Protein AF-A0A2G9UW97-F1 (afdb_monomer)

Sequence (268 aa):
MLPHKAIYRVLCNMGDKYVYPVLPAFAKPVWNHPAGPKTVFFWAPTIKWGLVIAGIADLARPAHKLSVYQNTALAATGAIWTRYSFVIIPVNYNLASVNFFVMCCGLSQLARIAHYRVSYATIPKMEAIVEVLDISDFLDTHQIGGFIGKKGCNLKRIEHNNKVIMQLEQEIENNSVNVRLTGMPNAVEAAKIEIYELLLVILRGSFCHTTKIPKRYVGPLIGTFRQIVAATNMIKERVDSVRYPNSVYERPDRREFHEVLNEVIDDY

InterPro domains:
  IPR004087 K Homology domain [SM00322] (127-200)
  IPR004088 K Homology domain, type 1 [PF00013] (140-197)
  IPR005336 Mitochondrial pyruvate carrier [PF03650] (29-121)
  IPR036612 K Homology domain, type 1 superfamily [G3DSA:3.30.1370.10] (126-201)
  IPR036612 K Homology domain, type 1 superfamily [SSF54791] (139-223)

Mean predicted aligned error: 16.83 Å

Secondary structure (DSSP, 8-state):
--HHHHHHHHHHHHHHHHTTTTS-TTTHHHHTSTTSTTSHHHHHHHHHHHHHHHHHHGGGS-GGG--HHHHHHHHHHHHHHHHHHHHSSS--HHHHHHHHHHHHHHHHHHHHHHHHHHHHHSS---PPEEEEEE-TTT--GGGHHHHH-GGGHHHHHHHHHHT-EEEEEEETTTTEEEEEEEE-HHHHHHHHHHHHHHHHHHHHHHT-------HHHHHHHHHHHHHHHHHHHHHHHHHHTTS-S------HHHHHHHHHHHHHHHT-

pLDDT: mean 78.93, std 16.09, range [39.38, 96.19]

Nearest PDB structures (foldseek):
  6y2d-assembly2_B  TM=8.000E-01  e=7.909E-04  Homo sapiens
  6gqe-assembly1_A  TM=8.894E-01  e=1.567E-02  Homo sapiens
  1khm-assembly1_A  TM=8.054E-01  e=7.428E-03  Homo sapiens
  4b8t-assembly1_A  TM=6.883E-01  e=3.521E-03  Homo sapiens
  6qey-assembly1_A  TM=6.035E-01  e=1.266E-02  Homo sapiens

Foldseek 3Di:
DDPVVVVLVVVLVVCCVPVLVVDPPVCNCQCPDPCHPSDPNVVVLVVLCVLLVVLVVCVPPQLVPDDLVVLVVQLVQLVVQLVVQCVDPPRDVSSNVSSVSSNVSSVVSNVNNVVVVVVVVPPPPQAKDKDKDWCQVLDQPVCVCQLCDDVSVNVVCLCVVLVWHWDWDADPVVSTIMIIIIGGPVSSVVSVVSSVVSSVVSSVVVPDDDDDDPPVCVVVVVVVVVVVVVVVVVVVVVVVVVDDDDDPDDDPVVVVVVVVVVVVVVVD

Radius of gyration: 43.76 Å; Cα contacts (8 Å, |Δi|>4): 216; chains: 1; bounding box: 93×51×118 Å

Organism: Teladorsagia circumcincta (NCBI:txid45464)

Solvent-accessible surface area (backbone atoms only — not comparable to full-atom values): 15189 Å² total; per-residue (Å²): 132,63,67,68,66,52,54,51,52,53,53,50,54,49,42,57,70,64,47,55,80,73,47,55,83,83,48,52,62,49,56,70,36,91,59,11,78,84,32,68,68,31,52,55,37,58,60,51,39,56,57,39,54,50,45,57,61,51,65,77,52,63,55,91,78,58,58,62,67,61,26,50,50,39,21,52,51,11,51,55,47,25,58,51,25,68,71,42,84,80,66,38,67,62,46,20,47,46,24,42,48,33,16,52,41,17,48,54,52,46,52,47,37,52,52,49,53,58,62,56,66,72,50,77,79,85,57,67,44,76,46,75,46,80,43,39,96,72,40,57,80,85,49,46,61,68,62,35,25,78,95,39,50,47,49,52,47,50,26,65,76,37,66,28,50,73,44,79,48,74,42,83,91,76,62,38,37,32,39,37,37,37,19,47,63,74,29,44,56,54,37,50,53,56,48,52,54,51,47,51,56,52,48,57,56,71,72,66,77,88,76,90,70,61,76,87,53,48,62,62,52,50,54,54,47,52,52,52,52,51,52,50,50,54,51,48,55,56,50,58,75,72,56,76,99,80,76,90,81,81,64,75,67,57,54,56,55,50,49,56,52,48,53,65,58,74,75,111

Structure (mmCIF, N/CA/C/O backbone):
data_AF-A0A2G9UW97-F1
#
_entry.id   AF-A0A2G9UW97-F1
#
loop_
_atom_site.group_PDB
_atom_site.id
_a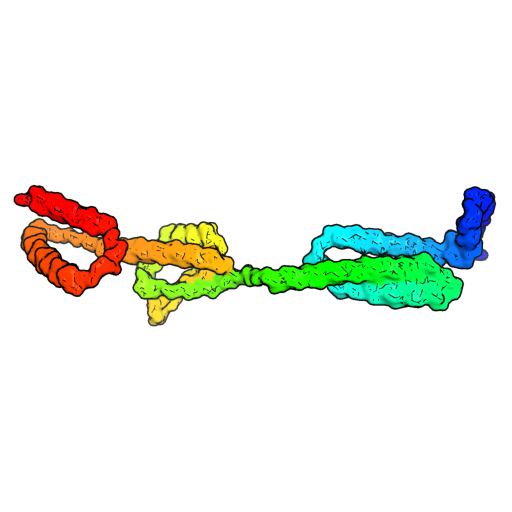tom_site.type_symbol
_atom_site.label_atom_id
_atom_site.label_alt_id
_atom_site.label_comp_id
_atom_site.label_asym_id
_atom_site.label_entity_id
_atom_site.label_seq_id
_atom_site.pdbx_PDB_ins_code
_atom_site.Cartn_x
_atom_site.Cartn_y
_atom_site.Cartn_z
_atom_site.occupancy
_atom_site.B_iso_or_equiv
_atom_site.auth_seq_id
_atom_site.auth_comp_id
_atom_site.auth_asym_id
_atom_site.auth_atom_id
_atom_site.pdbx_PDB_model_num
ATOM 1 N N . MET A 1 1 ? 34.431 -23.078 -38.991 1.00 53.88 1 MET A N 1
ATOM 2 C CA . MET A 1 1 ? 33.452 -21.980 -38.779 1.00 53.88 1 MET A CA 1
ATOM 3 C C . MET A 1 1 ? 32.411 -22.452 -37.776 1.00 53.88 1 MET A C 1
ATOM 5 O O . MET A 1 1 ? 31.923 -23.558 -37.933 1.00 53.88 1 MET A O 1
ATOM 9 N N . LEU A 1 2 ? 32.091 -21.659 -36.749 1.00 66.88 2 LEU A N 1
ATOM 10 C CA . LEU A 1 2 ? 31.108 -22.055 -35.733 1.00 66.88 2 LEU A CA 1
ATOM 11 C C . LEU A 1 2 ? 29.699 -22.214 -36.353 1.00 66.88 2 LEU A C 1
ATOM 13 O O . LEU A 1 2 ? 29.287 -21.327 -37.109 1.00 66.88 2 LEU A O 1
ATOM 17 N N . PRO A 1 3 ? 28.948 -23.282 -36.024 1.00 80.75 3 PRO A N 1
ATOM 18 C CA . PRO A 1 3 ? 27.682 -23.631 -36.683 1.00 80.75 3 PRO A CA 1
ATOM 19 C C . PRO A 1 3 ? 26.621 -22.521 -36.592 1.00 80.75 3 PRO A C 1
ATOM 21 O O . PRO A 1 3 ? 25.929 -22.240 -37.569 1.00 80.75 3 PRO A O 1
ATOM 24 N N . HIS A 1 4 ? 26.568 -21.784 -35.478 1.00 78.75 4 HIS A N 1
ATOM 25 C CA . HIS A 1 4 ? 25.628 -20.672 -35.291 1.00 78.75 4 HIS A CA 1
ATOM 26 C C . HIS A 1 4 ? 25.840 -19.511 -36.284 1.00 78.75 4 HIS A C 1
ATOM 28 O O . HIS A 1 4 ? 24.873 -18.909 -36.746 1.00 78.75 4 HIS A O 1
ATOM 34 N N . LYS A 1 5 ? 27.090 -19.214 -36.680 1.00 80.56 5 LYS A N 1
ATOM 35 C CA . LYS A 1 5 ? 27.392 -18.150 -37.663 1.00 80.56 5 LYS A CA 1
ATOM 36 C C . LYS A 1 5 ? 27.026 -18.547 -39.093 1.00 80.56 5 LYS A C 1
ATOM 38 O O . LYS A 1 5 ? 26.879 -17.674 -39.949 1.00 80.56 5 LYS A O 1
ATOM 43 N N . ALA A 1 6 ? 26.961 -19.847 -39.378 1.00 83.06 6 ALA A N 1
ATOM 44 C CA . ALA A 1 6 ? 26.530 -20.362 -40.674 1.00 83.06 6 ALA A CA 1
ATOM 45 C C . ALA A 1 6 ? 25.002 -20.289 -40.791 1.00 83.06 6 ALA A C 1
ATOM 47 O O . ALA A 1 6 ? 24.501 -19.700 -41.743 1.00 83.06 6 ALA A O 1
ATOM 48 N N . ILE A 1 7 ? 24.284 -20.766 -39.768 1.00 84.00 7 ILE A N 1
ATOM 49 C CA . ILE A 1 7 ? 22.815 -20.696 -39.687 1.00 84.00 7 ILE A CA 1
ATOM 50 C C . ILE A 1 7 ? 22.333 -19.244 -39.784 1.00 84.00 7 ILE A C 1
ATOM 52 O O . ILE A 1 7 ? 21.467 -18.932 -40.595 1.00 84.00 7 ILE A O 1
ATOM 56 N N . TYR A 1 8 ? 22.950 -18.334 -39.024 1.00 82.94 8 TYR A N 1
ATOM 57 C CA . TYR A 1 8 ? 22.623 -16.909 -39.066 1.00 82.94 8 TYR A CA 1
ATOM 58 C C . TYR A 1 8 ? 22.769 -16.307 -40.473 1.00 82.94 8 TYR A C 1
ATOM 60 O O . TYR A 1 8 ? 21.867 -15.623 -40.949 1.00 82.94 8 TYR A O 1
ATOM 68 N N . ARG A 1 9 ? 23.869 -16.608 -41.179 1.00 82.62 9 ARG A N 1
ATOM 69 C CA . ARG A 1 9 ? 24.078 -16.127 -42.554 1.00 82.62 9 ARG A CA 1
ATOM 70 C C . ARG A 1 9 ? 23.043 -16.680 -43.529 1.00 82.62 9 ARG A C 1
ATOM 72 O O . ARG A 1 9 ? 22.562 -15.931 -44.371 1.00 82.62 9 ARG A O 1
ATOM 79 N N . VAL A 1 10 ? 22.675 -17.955 -43.399 1.00 86.00 10 VAL A N 1
ATOM 80 C CA . VAL A 1 10 ? 21.617 -18.565 -44.221 1.00 86.00 10 VAL A CA 1
ATOM 81 C C . VAL A 1 10 ? 20.278 -17.860 -43.988 1.00 86.00 10 VAL A C 1
ATOM 83 O O . VAL A 1 10 ? 19.615 -17.490 -44.954 1.00 86.00 10 VAL A O 1
ATOM 86 N N . LEU A 1 11 ? 19.918 -17.592 -42.731 1.00 84.00 11 LEU A N 1
ATOM 87 C CA . LEU A 1 11 ? 18.684 -16.882 -42.381 1.00 84.00 11 LEU A CA 1
ATOM 88 C C . LEU A 1 11 ? 18.669 -15.437 -42.902 1.00 84.00 11 LEU A C 1
ATOM 90 O O . LEU A 1 11 ? 17.667 -15.009 -43.474 1.00 84.00 11 LEU A O 1
ATOM 94 N N . CYS A 1 12 ? 19.775 -14.696 -42.773 1.00 82.44 12 CYS A N 1
ATOM 95 C CA . CYS A 1 12 ? 19.879 -13.342 -43.326 1.00 82.44 12 CYS A CA 1
ATOM 96 C C . CYS A 1 12 ? 19.756 -13.332 -44.855 1.00 82.44 12 CYS A C 1
ATOM 98 O O . CYS A 1 12 ? 19.009 -12.519 -45.394 1.00 82.44 12 CYS A O 1
ATOM 100 N N . ASN A 1 13 ? 20.415 -14.269 -45.545 1.00 83.62 13 ASN A N 1
ATOM 101 C CA . ASN A 1 13 ? 20.343 -14.385 -47.003 1.00 83.62 13 ASN A CA 1
ATOM 102 C C . ASN A 1 13 ? 18.930 -14.753 -47.480 1.00 83.62 13 ASN A C 1
ATOM 104 O O . ASN A 1 13 ? 18.471 -14.256 -48.508 1.00 83.62 13 ASN A O 1
ATOM 108 N N . MET A 1 14 ? 18.217 -15.599 -46.730 1.00 84.50 14 MET A N 1
ATOM 109 C CA . MET A 1 14 ? 16.808 -15.888 -46.999 1.00 84.50 14 MET A CA 1
ATOM 110 C C . MET A 1 14 ? 15.922 -14.656 -46.792 1.00 84.50 14 MET A C 1
ATOM 112 O O . MET A 1 14 ? 15.086 -14.361 -47.645 1.00 84.50 14 MET A O 1
ATOM 116 N N . GLY A 1 15 ? 16.125 -13.911 -45.704 1.00 81.81 15 GLY A N 1
ATOM 117 C CA . GLY A 1 15 ? 15.406 -12.662 -45.450 1.00 81.81 15 GLY A CA 1
ATOM 118 C C . GLY A 1 15 ? 15.621 -11.628 -46.560 1.00 81.81 15 GLY A C 1
ATOM 119 O O . GLY A 1 15 ? 14.665 -11.018 -47.033 1.00 81.81 15 GLY A O 1
ATOM 120 N N . ASP A 1 16 ? 16.854 -11.483 -47.041 1.00 83.06 16 ASP A N 1
ATOM 121 C CA . ASP A 1 16 ? 17.181 -10.561 -48.134 1.00 83.06 16 ASP A CA 1
ATOM 122 C C . ASP A 1 16 ? 16.580 -10.976 -49.476 1.00 83.06 16 ASP A C 1
ATOM 124 O O . ASP A 1 16 ? 16.177 -10.121 -50.261 1.00 83.06 16 ASP A O 1
ATOM 128 N N . LYS A 1 17 ? 16.456 -12.279 -49.733 1.00 83.38 17 LYS A N 1
ATOM 129 C CA . LYS A 1 17 ? 15.874 -12.779 -50.981 1.00 83.38 17 LYS A CA 1
ATOM 130 C C . LYS A 1 17 ? 14.348 -12.671 -51.013 1.00 83.38 17 LYS A C 1
ATOM 132 O O . LYS A 1 17 ? 13.791 -12.364 -52.063 1.00 83.38 17 LYS A O 1
ATOM 137 N N . TYR A 1 18 ? 13.678 -12.941 -49.892 1.00 83.56 18 TYR A N 1
ATOM 138 C CA . TYR A 1 18 ? 12.217 -13.086 -49.861 1.00 83.56 18 TYR A CA 1
ATOM 139 C C . TYR A 1 18 ? 11.482 -11.915 -49.199 1.00 83.56 18 TYR A C 1
ATOM 141 O O . TYR A 1 18 ? 10.395 -11.560 -49.642 1.00 83.56 18 TYR A O 1
ATOM 149 N N . VAL A 1 19 ? 12.054 -11.291 -48.165 1.00 80.25 19 VAL A N 1
ATOM 150 C CA . VAL A 1 19 ? 11.371 -10.251 -47.369 1.00 80.25 19 VAL A CA 1
ATOM 151 C C . VAL A 1 19 ? 11.698 -8.848 -47.887 1.00 80.25 19 VAL A C 1
ATOM 153 O O . VAL A 1 19 ? 10.803 -8.017 -48.029 1.00 80.25 19 VAL A O 1
ATOM 156 N N . TYR A 1 20 ? 12.960 -8.585 -48.244 1.00 79.06 20 TYR A N 1
ATOM 157 C CA . TYR A 1 20 ? 13.408 -7.292 -48.784 1.00 79.06 20 TYR A CA 1
ATOM 158 C C . TYR A 1 20 ? 12.632 -6.761 -50.008 1.00 79.06 20 TYR A C 1
ATOM 160 O O . TYR A 1 20 ? 12.300 -5.571 -50.014 1.00 79.06 20 TYR A O 1
ATOM 168 N N . PRO A 1 21 ? 12.304 -7.573 -51.035 1.00 80.62 21 PRO A N 1
ATOM 169 C CA . PRO A 1 21 ? 11.558 -7.076 -52.194 1.00 80.62 21 PRO A CA 1
ATOM 170 C C . PRO A 1 21 ? 10.095 -6.733 -51.874 1.00 80.62 21 PRO A C 1
ATOM 172 O O . PRO A 1 21 ? 9.520 -5.878 -52.542 1.00 80.62 21 PRO A O 1
ATOM 175 N N . VAL A 1 22 ? 9.518 -7.355 -50.841 1.00 84.94 22 VAL A N 1
ATOM 176 C CA . VAL A 1 22 ? 8.121 -7.162 -50.408 1.00 84.94 22 VAL A CA 1
ATOM 177 C C . VAL A 1 22 ? 7.984 -5.987 -49.427 1.00 84.94 22 VAL A C 1
ATOM 179 O O . VAL A 1 22 ? 6.892 -5.460 -49.223 1.00 84.94 22 VAL A O 1
ATOM 182 N N . LEU A 1 23 ? 9.091 -5.535 -48.827 1.00 81.31 23 LEU A N 1
ATOM 183 C CA . LEU A 1 23 ? 9.090 -4.439 -47.861 1.00 81.31 23 LEU A CA 1
ATOM 184 C C . LEU A 1 23 ? 8.718 -3.091 -48.520 1.00 81.31 23 LEU A C 1
ATOM 186 O O . LEU A 1 23 ? 9.292 -2.726 -49.552 1.00 81.31 23 LEU A O 1
ATOM 190 N N . PRO A 1 24 ? 7.822 -2.297 -47.904 1.00 84.12 24 PRO A N 1
ATOM 191 C CA . PRO A 1 24 ? 7.496 -0.954 -48.375 1.00 84.12 24 PRO A CA 1
ATOM 192 C C . PRO A 1 24 ? 8.709 -0.014 -48.288 1.00 84.12 24 PRO A C 1
ATOM 194 O O . PRO A 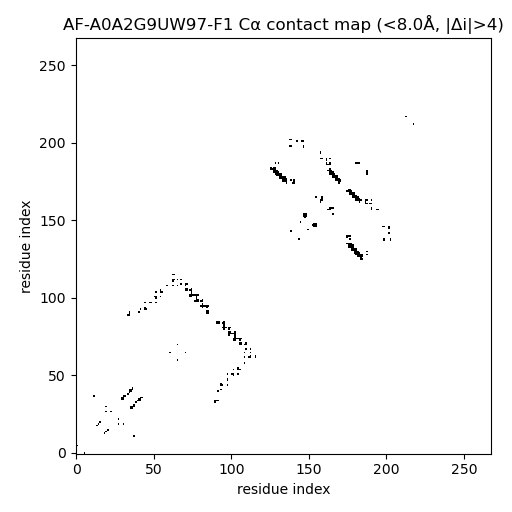1 24 ? 9.638 -0.229 -47.505 1.00 84.12 24 PRO A O 1
ATOM 197 N N . ALA A 1 25 ? 8.702 1.059 -49.087 1.00 80.12 25 ALA A N 1
ATOM 198 C CA . ALA A 1 25 ? 9.857 1.946 -49.272 1.00 80.12 25 ALA A CA 1
ATOM 199 C C . ALA A 1 25 ? 10.424 2.523 -47.958 1.00 80.12 25 ALA A C 1
ATOM 201 O O . ALA A 1 25 ? 11.638 2.653 -47.825 1.00 80.12 25 ALA A O 1
ATOM 202 N N . PHE A 1 26 ? 9.573 2.786 -46.963 1.00 79.38 26 PHE A N 1
ATOM 203 C CA . PHE A 1 26 ? 9.981 3.308 -45.654 1.00 79.38 26 PHE A CA 1
ATOM 204 C C . PHE A 1 26 ? 10.678 2.273 -44.750 1.00 79.38 26 PHE A C 1
ATOM 206 O O . PHE A 1 26 ? 11.395 2.647 -43.826 1.00 79.38 26 PHE A O 1
ATOM 213 N N . ALA A 1 27 ? 10.487 0.973 -44.997 1.00 78.56 27 ALA A N 1
ATOM 214 C CA . ALA A 1 27 ? 11.010 -0.100 -44.149 1.00 78.56 27 ALA A CA 1
ATOM 215 C C . ALA A 1 27 ? 12.353 -0.663 -44.652 1.00 78.56 27 ALA A C 1
ATOM 217 O O . ALA A 1 27 ? 13.120 -1.239 -43.878 1.00 78.56 27 ALA A O 1
ATOM 218 N N . LYS A 1 28 ? 12.687 -0.444 -45.931 1.00 79.56 28 LYS A N 1
ATOM 219 C CA . LYS A 1 28 ? 13.981 -0.835 -46.524 1.00 79.56 28 LYS A CA 1
ATOM 220 C C . LYS A 1 28 ? 15.199 -0.186 -45.832 1.00 79.56 28 LYS A C 1
ATOM 222 O O . LYS A 1 28 ? 16.180 -0.901 -45.619 1.00 79.56 28 LYS A O 1
ATOM 227 N N . PRO A 1 29 ? 15.167 1.100 -45.420 1.00 79.56 29 PRO A N 1
ATOM 228 C CA . PRO A 1 29 ? 16.246 1.709 -44.635 1.00 79.56 29 PRO A CA 1
ATOM 229 C C . PRO A 1 29 ? 16.432 1.062 -43.255 1.00 79.56 29 PRO A C 1
ATOM 231 O O . PRO A 1 29 ? 17.560 0.851 -42.821 1.00 79.56 29 PRO A O 1
ATOM 234 N N . VAL A 1 30 ? 15.335 0.684 -42.587 1.00 79.69 30 VAL A N 1
ATOM 235 C CA . VAL A 1 30 ? 15.364 0.013 -41.273 1.00 79.69 30 VAL A CA 1
ATOM 236 C C . VAL A 1 30 ? 15.931 -1.404 -41.391 1.00 79.69 30 VAL A C 1
ATOM 238 O O . VAL A 1 30 ? 16.699 -1.838 -40.534 1.00 79.69 30 VAL A O 1
ATOM 241 N N . TRP A 1 31 ? 15.605 -2.109 -42.477 1.00 79.00 31 TRP A N 1
ATOM 242 C CA . TRP A 1 31 ? 16.106 -3.456 -42.762 1.00 79.00 31 TRP A CA 1
ATOM 243 C C . TRP A 1 31 ? 17.633 -3.517 -42.917 1.00 79.00 31 TRP A C 1
ATOM 245 O O . TRP A 1 31 ? 18.268 -4.471 -42.463 1.00 79.00 31 TRP A O 1
ATOM 255 N N . ASN A 1 32 ? 18.220 -2.485 -43.528 1.00 80.12 32 ASN A N 1
ATOM 256 C CA . ASN A 1 32 ? 19.662 -2.380 -43.763 1.00 80.12 32 ASN A CA 1
ATOM 257 C C . ASN A 1 32 ? 20.411 -1.600 -42.668 1.00 80.12 32 ASN A C 1
ATOM 259 O O . ASN A 1 32 ? 21.630 -1.462 -42.749 1.00 80.12 32 ASN A O 1
ATOM 263 N N . HIS A 1 33 ? 19.715 -1.100 -41.642 1.00 79.75 33 HIS A N 1
ATOM 264 C CA . HIS A 1 33 ? 20.347 -0.383 -40.538 1.00 79.75 33 HIS A CA 1
ATOM 265 C C . HIS A 1 33 ? 21.309 -1.315 -39.767 1.00 79.75 33 HIS A C 1
ATOM 267 O O . HIS A 1 33 ? 20.965 -2.475 -39.519 1.00 79.75 33 HIS A O 1
ATOM 273 N N . PRO A 1 34 ? 22.488 -0.844 -39.315 1.00 76.38 34 PRO A N 1
ATOM 274 C CA . PRO A 1 34 ? 23.442 -1.671 -38.563 1.00 76.38 34 PRO A CA 1
ATOM 275 C C . PRO A 1 34 ? 22.887 -2.195 -37.223 1.00 76.38 34 PRO A C 1
ATOM 277 O O . PRO A 1 34 ? 23.313 -3.239 -36.736 1.00 76.38 34 PRO A O 1
ATOM 280 N N . ALA A 1 35 ? 21.877 -1.529 -36.655 1.00 75.31 35 ALA A N 1
ATOM 281 C CA . ALA A 1 35 ? 21.075 -2.017 -35.522 1.00 75.31 35 ALA A CA 1
ATOM 282 C C . ALA A 1 35 ? 19.666 -2.509 -35.935 1.00 75.31 35 ALA A C 1
ATOM 284 O O . ALA A 1 35 ? 18.725 -2.434 -35.150 1.00 75.31 35 ALA A O 1
ATOM 285 N N . GLY A 1 36 ? 19.499 -2.920 -37.192 1.00 77.38 36 GLY A N 1
ATOM 286 C CA . GLY A 1 36 ? 18.227 -3.343 -37.776 1.00 77.38 36 GLY A CA 1
ATOM 287 C C . GLY A 1 36 ? 17.855 -4.805 -37.484 1.00 77.38 36 GLY A C 1
ATOM 288 O O . GLY A 1 36 ? 18.582 -5.503 -36.778 1.00 77.38 36 GLY A O 1
ATOM 289 N N . PRO A 1 37 ? 16.748 -5.311 -38.060 1.00 80.25 37 PRO A N 1
ATOM 290 C CA . PRO A 1 37 ? 16.173 -6.638 -37.788 1.00 80.25 37 PRO A CA 1
ATOM 291 C C . PRO A 1 37 ? 17.108 -7.827 -38.019 1.00 80.25 37 PRO A C 1
ATOM 293 O O . PRO A 1 37 ? 16.861 -8.925 -37.524 1.00 80.25 37 PRO A O 1
ATOM 296 N N . LYS A 1 38 ? 18.198 -7.623 -38.762 1.00 80.69 38 LYS A N 1
ATOM 297 C CA . LYS A 1 38 ? 19.237 -8.634 -38.947 1.00 80.69 38 LYS A CA 1
ATOM 298 C C . LYS A 1 38 ? 20.082 -8.831 -37.692 1.00 80.69 38 LYS A C 1
ATOM 300 O O . LYS A 1 38 ? 20.732 -9.859 -37.590 1.00 80.69 38 LYS A O 1
ATOM 305 N N . THR A 1 39 ? 20.121 -7.900 -36.741 1.00 82.44 39 THR A N 1
ATOM 306 C CA . THR A 1 39 ? 21.057 -7.956 -35.609 1.00 82.44 39 THR A CA 1
ATOM 307 C C . THR A 1 39 ? 20.362 -8.180 -34.270 1.00 82.44 39 THR A C 1
ATOM 309 O O . THR A 1 39 ? 19.186 -7.871 -34.073 1.00 82.44 39 THR A O 1
ATOM 312 N N . VAL A 1 40 ? 21.122 -8.705 -33.302 1.00 81.50 40 VAL A N 1
ATOM 313 C CA . VAL A 1 40 ? 20.664 -8.864 -31.909 1.00 81.50 40 VAL A CA 1
ATOM 314 C C . VAL A 1 40 ? 20.261 -7.521 -31.293 1.00 81.50 40 VAL A C 1
ATOM 316 O O . VAL A 1 40 ? 19.367 -7.482 -30.451 1.00 81.50 40 VAL A O 1
ATOM 319 N N . PHE A 1 41 ? 20.852 -6.413 -31.751 1.00 81.31 41 PHE A N 1
ATOM 320 C CA . PHE A 1 41 ? 20.522 -5.068 -31.282 1.00 81.31 41 PHE A CA 1
ATOM 321 C C . PHE A 1 41 ? 19.069 -4.670 -31.562 1.00 81.31 41 PHE A C 1
ATOM 323 O O . PHE A 1 41 ? 18.544 -3.824 -30.847 1.00 81.31 41 PHE A O 1
ATOM 330 N N . PHE A 1 42 ? 18.394 -5.281 -32.536 1.00 84.44 42 PHE A N 1
ATOM 331 C CA . PHE A 1 42 ? 16.962 -5.074 -32.747 1.00 84.44 42 PHE A CA 1
ATOM 332 C C . PHE A 1 42 ? 16.109 -5.993 -31.866 1.00 84.44 42 PHE A C 1
ATOM 334 O O . PHE A 1 42 ? 15.185 -5.538 -31.188 1.00 84.44 42 PHE A O 1
ATOM 341 N N . TRP A 1 43 ? 16.432 -7.287 -31.838 1.00 84.19 43 TRP A N 1
ATOM 342 C CA . TRP A 1 43 ? 15.611 -8.292 -31.158 1.00 84.19 43 TRP A CA 1
ATOM 343 C C . TRP A 1 43 ? 15.695 -8.225 -29.632 1.00 84.19 43 TRP A C 1
ATOM 345 O O . TRP A 1 43 ? 14.680 -8.417 -28.968 1.00 84.19 43 TRP A O 1
ATOM 355 N N . ALA A 1 44 ? 16.854 -7.891 -29.060 1.00 86.81 44 ALA A N 1
ATOM 356 C CA . ALA A 1 44 ? 16.998 -7.791 -27.608 1.00 86.81 44 ALA A CA 1
ATOM 357 C C . ALA A 1 44 ? 16.106 -6.684 -26.997 1.00 86.81 44 ALA A C 1
ATOM 359 O O . ALA A 1 44 ? 15.338 -6.992 -26.081 1.00 86.81 44 ALA A O 1
ATOM 360 N N . PRO A 1 45 ? 16.094 -5.433 -27.509 1.00 86.31 45 PRO A N 1
ATOM 361 C CA . PRO A 1 45 ? 15.110 -4.432 -27.093 1.00 86.31 45 PRO A CA 1
ATOM 362 C C . PRO A 1 45 ? 13.668 -4.848 -27.381 1.00 86.31 45 PRO A C 1
ATOM 364 O O . PRO A 1 45 ? 12.797 -4.609 -26.551 1.00 86.31 45 PRO A O 1
ATOM 367 N N . THR A 1 46 ? 13.421 -5.507 -28.518 1.00 87.69 46 THR A N 1
ATOM 368 C CA . THR A 1 46 ? 12.079 -5.983 -28.896 1.00 87.69 46 THR A CA 1
ATOM 369 C C . THR A 1 46 ? 11.510 -6.951 -27.859 1.00 87.69 46 THR A C 1
ATOM 371 O O . THR A 1 46 ? 10.370 -6.794 -27.442 1.00 87.69 46 THR A O 1
ATOM 374 N N . ILE A 1 47 ? 12.313 -7.890 -27.354 1.00 89.56 47 ILE A N 1
ATOM 375 C CA . ILE A 1 47 ? 11.900 -8.789 -26.263 1.00 89.56 47 ILE A CA 1
ATOM 376 C C . ILE A 1 47 ? 11.726 -8.009 -24.950 1.00 89.56 47 ILE A C 1
ATOM 378 O O . ILE A 1 47 ? 10.786 -8.256 -24.193 1.00 89.56 47 ILE A O 1
ATOM 382 N N . LYS A 1 48 ? 12.591 -7.017 -24.692 1.00 90.00 48 LYS A N 1
ATOM 383 C CA . LYS A 1 48 ? 12.528 -6.173 -23.489 1.00 90.00 48 LYS A CA 1
ATOM 384 C C . LYS A 1 48 ? 11.219 -5.377 -23.380 1.00 90.00 48 LYS A C 1
ATOM 386 O O . LYS A 1 48 ? 10.821 -5.052 -22.263 1.00 90.00 48 LYS A O 1
ATOM 391 N N . TRP A 1 49 ? 10.507 -5.124 -24.482 1.00 90.69 49 TRP A N 1
ATOM 392 C CA . TRP A 1 49 ? 9.171 -4.510 -24.446 1.00 90.69 49 TRP A CA 1
ATOM 393 C C . TRP A 1 49 ? 8.146 -5.299 -23.627 1.00 90.69 49 TRP A C 1
ATOM 395 O O . TRP A 1 49 ? 7.201 -4.696 -23.121 1.00 90.69 49 TRP A O 1
ATOM 405 N N . GLY A 1 50 ? 8.367 -6.597 -23.388 1.00 92.50 50 GLY A N 1
ATOM 406 C CA . GLY A 1 50 ? 7.572 -7.362 -22.426 1.00 92.50 50 GLY A CA 1
ATOM 407 C C . GLY A 1 50 ? 7.545 -6.728 -21.028 1.00 92.50 50 GLY A C 1
ATOM 408 O O . GLY A 1 50 ? 6.508 -6.751 -20.372 1.00 92.50 50 GLY A O 1
ATOM 409 N N . LEU A 1 51 ? 8.634 -6.073 -20.599 1.00 89.12 51 LEU A N 1
ATOM 410 C CA . LEU A 1 51 ? 8.679 -5.345 -19.323 1.00 89.12 51 LEU A CA 1
ATOM 411 C C . LEU A 1 51 ? 7.764 -4.119 -19.319 1.00 89.12 51 LEU A C 1
ATOM 413 O O . LEU A 1 51 ? 7.130 -3.832 -18.308 1.00 89.12 51 LEU A O 1
ATOM 417 N N . VAL A 1 52 ? 7.682 -3.402 -20.441 1.00 92.75 52 VAL A N 1
ATOM 418 C CA . VAL A 1 52 ? 6.793 -2.241 -20.572 1.00 92.75 52 VAL A CA 1
ATOM 419 C C . VAL A 1 52 ? 5.339 -2.697 -20.551 1.00 92.75 52 VAL A C 1
ATOM 421 O O . VAL A 1 52 ? 4.537 -2.131 -19.818 1.00 92.75 52 VAL A O 1
ATOM 424 N N . ILE A 1 53 ? 5.011 -3.761 -21.289 1.00 93.12 53 ILE A N 1
ATOM 425 C CA . ILE A 1 53 ? 3.658 -4.335 -21.307 1.00 93.12 53 ILE A CA 1
ATOM 426 C C . ILE A 1 53 ? 3.256 -4.804 -19.903 1.00 93.12 53 ILE A C 1
ATOM 428 O O . ILE A 1 53 ? 2.158 -4.491 -19.446 1.00 93.12 53 ILE A O 1
ATOM 432 N N . ALA A 1 54 ? 4.154 -5.484 -19.186 1.00 90.81 54 ALA A N 1
ATOM 433 C CA . ALA A 1 54 ? 3.921 -5.875 -17.799 1.00 90.81 54 ALA A CA 1
ATOM 434 C C . ALA A 1 54 ? 3.725 -4.655 -16.880 1.00 90.81 54 ALA A C 1
ATOM 436 O O . ALA A 1 54 ? 2.814 -4.654 -16.056 1.00 90.81 54 ALA A O 1
ATOM 437 N N . GLY A 1 55 ? 4.525 -3.596 -17.051 1.00 89.06 55 GLY A N 1
ATOM 438 C CA . GLY A 1 55 ? 4.390 -2.348 -16.292 1.00 89.06 55 GLY A CA 1
ATOM 439 C C . GLY A 1 55 ? 3.061 -1.627 -16.535 1.00 89.06 55 GLY A C 1
ATOM 440 O O . GLY A 1 55 ? 2.479 -1.086 -15.594 1.00 89.06 55 GLY A O 1
ATOM 441 N N . ILE A 1 56 ? 2.554 -1.667 -17.772 1.00 90.81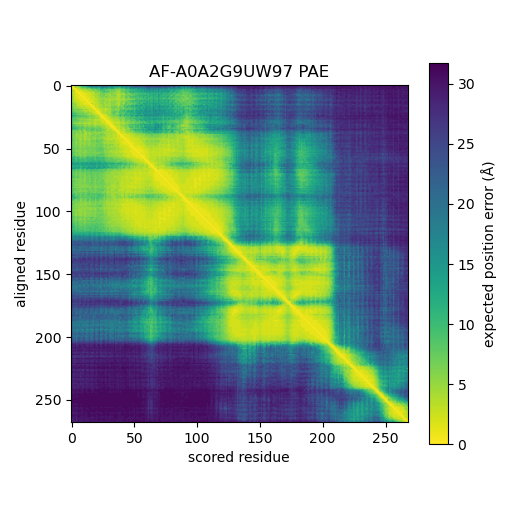 56 ILE A N 1
ATOM 442 C CA . ILE A 1 56 ? 1.227 -1.149 -18.131 1.00 90.81 56 ILE A CA 1
ATOM 443 C C . ILE A 1 56 ? 0.128 -2.012 -17.502 1.00 90.81 56 ILE A C 1
ATOM 445 O O . ILE A 1 56 ? -0.797 -1.468 -16.904 1.00 90.81 56 ILE A O 1
ATOM 449 N N . ALA A 1 57 ? 0.228 -3.341 -17.580 1.00 90.12 57 ALA A N 1
ATOM 450 C CA . ALA A 1 57 ? -0.744 -4.243 -16.958 1.00 90.12 57 ALA A CA 1
ATOM 451 C C . ALA A 1 57 ? -0.808 -4.060 -15.429 1.00 90.12 57 ALA A C 1
ATOM 453 O O . ALA A 1 57 ? -1.885 -4.104 -14.832 1.00 90.12 57 ALA A O 1
ATOM 454 N N . ASP A 1 58 ? 0.329 -3.766 -14.797 1.00 88.81 58 ASP A N 1
ATOM 455 C CA . ASP A 1 58 ? 0.423 -3.508 -13.358 1.00 88.81 58 ASP A CA 1
ATOM 456 C C . ASP A 1 58 ? -0.243 -2.177 -12.939 1.00 88.81 58 ASP A C 1
ATOM 458 O O . ASP A 1 58 ? -0.517 -1.957 -11.757 1.00 88.81 58 ASP A O 1
ATOM 462 N N . LEU A 1 59 ? -0.637 -1.311 -13.887 1.00 87.25 59 LEU A N 1
ATOM 463 C CA . LEU A 1 59 ? -1.488 -0.155 -13.581 1.00 87.25 59 LEU A CA 1
ATOM 464 C C . LEU A 1 59 ? -2.870 -0.567 -13.048 1.00 87.25 59 LEU A C 1
ATOM 466 O O . LEU A 1 59 ? -3.449 0.172 -12.252 1.00 87.25 59 LEU A O 1
ATOM 470 N N . ALA A 1 60 ? -3.371 -1.757 -13.390 1.00 88.25 60 ALA A N 1
ATOM 471 C CA . ALA A 1 60 ? -4.620 -2.281 -12.830 1.00 88.25 60 ALA A CA 1
ATOM 472 C C . ALA A 1 60 ? -4.496 -2.679 -11.344 1.00 88.25 60 ALA A C 1
ATOM 474 O O . ALA A 1 60 ? -5.501 -2.847 -10.651 1.00 88.25 60 ALA A O 1
ATOM 475 N N . ARG A 1 61 ? -3.270 -2.820 -10.821 1.00 86.62 61 ARG A N 1
ATOM 476 C CA . ARG A 1 61 ? -3.028 -3.232 -9.436 1.00 86.62 61 ARG A CA 1
ATOM 477 C C . ARG A 1 61 ? -3.383 -2.105 -8.452 1.00 86.62 61 ARG A C 1
ATOM 479 O O . ARG A 1 61 ? -3.121 -0.930 -8.741 1.00 86.62 61 ARG A O 1
ATOM 486 N N . PRO A 1 62 ? -3.961 -2.421 -7.275 1.00 86.19 62 PRO A N 1
ATOM 487 C CA . PRO A 1 62 ? -4.292 -1.409 -6.277 1.00 86.19 62 PRO A CA 1
ATOM 488 C C . PRO A 1 62 ? -3.037 -0.778 -5.658 1.00 86.19 62 PRO A C 1
ATOM 490 O O . PRO A 1 62 ? -2.059 -1.468 -5.361 1.00 86.19 62 PRO A O 1
ATOM 493 N N . ALA A 1 63 ? -3.096 0.533 -5.400 1.00 85.56 63 ALA A N 1
ATOM 494 C CA . ALA A 1 63 ? -1.939 1.342 -5.003 1.00 85.56 63 ALA A CA 1
ATOM 495 C C . ALA A 1 63 ? -1.293 0.929 -3.664 1.00 85.56 63 ALA A C 1
ATOM 497 O O . ALA A 1 63 ? -0.091 1.104 -3.493 1.00 85.56 63 ALA A O 1
ATOM 498 N N . HIS A 1 64 ? -2.046 0.314 -2.746 1.00 81.06 64 HIS A N 1
ATOM 499 C CA . HIS A 1 64 ? -1.521 -0.165 -1.460 1.00 81.06 64 HIS A CA 1
ATOM 500 C C . HIS A 1 64 ? -0.596 -1.388 -1.573 1.00 81.06 64 HIS A C 1
ATOM 502 O O . HIS A 1 64 ? 0.141 -1.678 -0.636 1.00 81.06 64 HIS A O 1
ATOM 508 N N . LYS A 1 65 ? -0.626 -2.117 -2.700 1.00 85.50 65 LYS A N 1
ATOM 509 C CA . LYS A 1 65 ? 0.255 -3.276 -2.953 1.00 85.50 65 LYS A CA 1
ATOM 510 C C . LYS A 1 65 ? 1.497 -2.910 -3.766 1.00 85.50 65 LYS A C 1
ATOM 512 O O . LYS A 1 65 ? 2.294 -3.794 -4.078 1.00 85.50 65 LYS A O 1
ATOM 517 N N . LEU A 1 66 ? 1.637 -1.643 -4.153 1.00 87.38 66 LEU A N 1
ATOM 518 C CA . LEU A 1 66 ? 2.753 -1.182 -4.967 1.00 87.38 66 LEU A CA 1
ATOM 519 C C . LEU A 1 66 ? 3.960 -0.856 -4.084 1.00 87.38 66 LEU A C 1
ATOM 521 O O . LEU A 1 66 ? 3.857 -0.137 -3.089 1.00 87.38 66 LEU A O 1
ATOM 525 N N . SER A 1 67 ? 5.127 -1.366 -4.476 1.00 90.38 67 SER A N 1
ATOM 526 C CA . SER A 1 67 ? 6.390 -1.065 -3.805 1.00 90.38 67 SER A CA 1
ATOM 527 C C . SER A 1 67 ? 6.966 0.251 -4.324 1.00 90.38 67 SER A C 1
ATOM 529 O O . SER A 1 67 ? 7.192 0.409 -5.526 1.00 90.38 67 SER A O 1
ATOM 531 N N . VAL A 1 68 ? 7.234 1.193 -3.413 1.00 92.88 68 VAL A N 1
ATOM 532 C CA . VAL A 1 68 ? 7.885 2.470 -3.749 1.00 92.88 68 VAL A CA 1
ATOM 533 C C . VAL A 1 68 ? 9.301 2.226 -4.252 1.00 92.88 68 VAL A C 1
ATOM 535 O O . VAL A 1 68 ? 9.656 2.706 -5.320 1.00 92.88 68 VAL A O 1
ATOM 538 N N . TYR A 1 69 ? 10.097 1.434 -3.533 1.00 94.06 69 TYR A N 1
ATOM 539 C CA . TYR A 1 69 ? 11.498 1.195 -3.887 1.00 94.06 69 TYR A CA 1
ATOM 540 C C . TYR A 1 69 ? 11.650 0.527 -5.252 1.00 94.06 69 TYR A C 1
ATOM 542 O O . TYR A 1 69 ? 12.512 0.923 -6.032 1.00 94.06 69 TYR A O 1
ATOM 550 N N . GLN A 1 70 ? 10.781 -0.437 -5.570 1.00 92.31 70 GLN A N 1
ATOM 551 C CA . GLN A 1 70 ? 10.804 -1.111 -6.867 1.00 92.31 70 GLN A CA 1
ATOM 552 C C . GLN A 1 70 ? 10.483 -0.137 -8.005 1.00 92.31 70 GLN A C 1
ATOM 554 O O . GLN A 1 70 ? 11.203 -0.096 -8.999 1.00 92.31 70 GLN A O 1
ATOM 559 N N . ASN A 1 71 ? 9.446 0.688 -7.848 1.00 93.44 71 ASN A N 1
ATOM 560 C CA . ASN A 1 71 ? 9.060 1.661 -8.867 1.00 93.44 71 ASN A CA 1
ATOM 561 C C . ASN A 1 71 ? 10.063 2.802 -9.026 1.00 93.44 71 ASN A C 1
ATOM 563 O O . ASN A 1 71 ? 10.337 3.218 -10.150 1.00 93.44 71 ASN A O 1
ATOM 567 N N . THR A 1 72 ? 10.682 3.247 -7.933 1.00 95.81 72 THR A N 1
ATOM 568 C CA . THR A 1 72 ? 11.795 4.201 -7.973 1.00 95.81 72 THR A CA 1
ATOM 569 C C . THR A 1 72 ? 13.007 3.611 -8.679 1.00 95.81 72 THR A C 1
ATOM 571 O O . THR A 1 72 ? 13.596 4.279 -9.526 1.00 95.81 72 THR A O 1
ATOM 574 N N . ALA A 1 73 ? 13.363 2.355 -8.398 1.00 95.44 73 ALA A N 1
ATOM 575 C CA . ALA A 1 73 ? 14.464 1.684 -9.082 1.00 95.44 73 ALA A CA 1
ATOM 576 C C . ALA A 1 73 ? 14.186 1.532 -10.587 1.00 95.44 73 ALA A C 1
ATOM 578 O O . ALA A 1 73 ? 15.060 1.829 -11.402 1.00 95.44 73 ALA A O 1
ATOM 579 N N . LEU A 1 74 ? 12.969 1.139 -10.979 1.00 93.25 74 LEU A N 1
ATOM 580 C CA . LEU A 1 74 ? 12.564 1.052 -12.388 1.00 93.25 74 LEU A CA 1
ATOM 581 C C . LEU A 1 74 ? 12.593 2.421 -13.081 1.00 93.25 74 LEU A C 1
ATOM 583 O O . LEU A 1 74 ? 13.120 2.534 -14.188 1.00 93.25 74 LEU A O 1
ATOM 587 N N . ALA A 1 75 ? 12.105 3.469 -12.414 1.00 95.69 75 ALA A N 1
ATOM 588 C CA . ALA A 1 75 ? 12.158 4.834 -12.926 1.00 95.69 75 ALA A CA 1
ATOM 589 C C . ALA A 1 75 ? 13.603 5.316 -13.135 1.00 95.69 75 ALA A C 1
ATOM 591 O O . ALA A 1 75 ? 13.964 5.765 -14.224 1.00 95.69 75 ALA A O 1
ATOM 592 N N . ALA A 1 76 ? 14.450 5.166 -12.115 1.00 96.19 76 ALA A N 1
ATOM 593 C CA . ALA A 1 76 ? 15.842 5.606 -12.149 1.00 96.19 76 ALA A CA 1
ATOM 594 C C . ALA A 1 76 ? 16.666 4.833 -13.186 1.00 96.19 76 ALA A C 1
ATOM 596 O O . ALA A 1 76 ? 17.386 5.430 -13.987 1.00 96.19 76 ALA A O 1
ATOM 597 N N . THR A 1 77 ? 16.534 3.504 -13.215 1.00 94.56 77 THR A N 1
ATOM 598 C CA . THR A 1 77 ? 17.229 2.674 -14.208 1.00 94.56 77 THR A CA 1
ATOM 599 C C . THR A 1 77 ? 16.756 3.003 -15.621 1.00 94.56 77 THR A C 1
ATOM 601 O O . THR A 1 77 ? 17.594 3.190 -16.501 1.00 94.56 77 THR A O 1
ATOM 604 N N . GLY A 1 78 ? 15.448 3.168 -15.840 1.00 94.75 78 GLY A N 1
ATOM 605 C CA . GLY A 1 78 ? 14.901 3.608 -17.122 1.00 94.75 78 GLY A CA 1
ATOM 606 C C . GLY A 1 78 ? 15.500 4.940 -17.588 1.00 94.75 78 GLY A C 1
ATOM 607 O O . GLY A 1 78 ? 15.970 5.031 -18.722 1.00 94.75 78 GLY A O 1
ATOM 608 N N . ALA A 1 79 ? 15.587 5.943 -16.710 1.00 95.44 79 ALA A N 1
ATOM 609 C CA . ALA A 1 79 ? 16.175 7.246 -17.031 1.00 95.44 79 ALA A CA 1
ATOM 610 C C . ALA A 1 79 ? 17.661 7.143 -17.426 1.00 95.44 79 ALA A C 1
ATOM 612 O O . ALA A 1 79 ? 18.076 7.651 -18.474 1.00 95.44 79 ALA A O 1
ATOM 613 N N . ILE A 1 80 ? 18.456 6.434 -16.617 1.00 95.94 80 ILE A N 1
ATOM 614 C CA . ILE A 1 80 ? 19.896 6.249 -16.841 1.00 95.94 80 ILE A CA 1
ATOM 615 C C . ILE A 1 80 ? 20.145 5.533 -18.175 1.00 95.94 80 ILE A C 1
ATOM 617 O O . ILE A 1 80 ? 20.924 6.004 -19.009 1.00 95.94 80 ILE A O 1
ATOM 621 N N . TRP A 1 81 ? 19.450 4.421 -18.417 1.00 93.88 81 TRP A N 1
ATOM 622 C CA . TRP A 1 81 ? 19.631 3.631 -19.635 1.00 93.88 81 TRP A CA 1
ATOM 623 C C . TRP A 1 81 ? 19.077 4.315 -20.884 1.00 93.88 81 TRP A C 1
ATOM 625 O O . TRP A 1 81 ? 19.613 4.106 -21.975 1.00 93.88 81 TRP A O 1
ATOM 635 N N . THR A 1 82 ? 18.063 5.171 -20.743 1.00 94.31 82 THR A N 1
ATOM 636 C CA . THR A 1 82 ? 17.589 6.016 -21.849 1.00 94.31 82 THR A CA 1
ATOM 637 C C . THR A 1 82 ? 18.710 6.933 -22.329 1.00 94.31 82 THR A C 1
ATOM 639 O O . THR A 1 82 ? 19.012 6.940 -23.520 1.00 94.31 82 THR A O 1
ATOM 642 N N . ARG A 1 83 ? 19.403 7.627 -21.413 1.00 93.81 83 ARG A N 1
ATOM 643 C CA . ARG A 1 83 ? 20.558 8.475 -21.758 1.00 93.81 83 ARG A CA 1
ATOM 644 C C . ARG A 1 83 ? 21.667 7.671 -22.437 1.00 93.81 83 ARG A C 1
ATOM 646 O O . ARG A 1 83 ? 22.150 8.072 -23.493 1.00 93.81 83 ARG A O 1
ATOM 653 N N . TYR A 1 84 ? 22.068 6.541 -21.850 1.00 91.25 84 TYR A N 1
ATOM 654 C CA . TYR A 1 84 ? 23.160 5.732 -22.403 1.00 91.25 84 TYR A CA 1
ATOM 655 C C . TYR A 1 84 ? 22.847 5.164 -23.793 1.00 91.25 84 TYR A C 1
ATOM 657 O O . TYR A 1 84 ? 23.760 5.020 -24.602 1.00 91.25 84 TYR A O 1
ATOM 665 N N . SER A 1 85 ? 21.575 4.915 -24.116 1.00 89.88 85 SER A N 1
ATOM 666 C CA . SER A 1 85 ? 21.172 4.404 -25.435 1.00 89.88 85 SER A CA 1
ATOM 667 C C . SER A 1 85 ? 21.496 5.365 -26.590 1.00 89.88 85 SER A C 1
ATOM 669 O O . SER A 1 85 ? 21.692 4.907 -27.714 1.00 89.88 85 SER A O 1
ATOM 671 N N . PHE A 1 86 ? 21.600 6.672 -26.319 1.00 88.88 86 PHE A N 1
ATOM 672 C CA . PHE A 1 86 ? 21.997 7.683 -27.308 1.00 88.88 86 PHE A CA 1
ATOM 673 C C . PHE A 1 86 ? 23.514 7.855 -27.448 1.00 88.88 86 PHE A C 1
ATOM 675 O O . PHE A 1 86 ? 23.972 8.430 -28.428 1.00 88.88 86 PHE A O 1
ATOM 682 N N . VAL A 1 87 ? 24.296 7.365 -26.481 1.00 91.06 87 VAL A N 1
ATOM 683 C CA . VAL A 1 87 ? 25.769 7.434 -26.505 1.00 91.06 87 VAL A CA 1
ATOM 684 C C . VAL A 1 87 ? 26.369 6.251 -27.275 1.00 91.06 87 VAL A C 1
ATOM 686 O O . VAL A 1 87 ? 27.480 6.337 -27.790 1.00 91.06 87 VAL A O 1
ATOM 689 N N . ILE A 1 88 ? 25.636 5.139 -27.371 1.00 86.75 88 ILE A N 1
ATOM 690 C CA . ILE A 1 88 ? 26.070 3.935 -28.085 1.00 86.75 88 ILE A CA 1
ATOM 691 C C . ILE A 1 88 ? 26.054 4.189 -29.600 1.00 86.75 88 ILE A C 1
ATOM 693 O O . ILE A 1 88 ? 25.069 4.690 -30.138 1.00 86.75 88 ILE A O 1
ATOM 697 N N . ILE A 1 89 ? 27.133 3.803 -30.289 1.00 84.38 89 ILE A N 1
ATOM 698 C CA . ILE A 1 89 ? 27.271 3.912 -31.748 1.00 84.38 89 ILE A CA 1
ATOM 699 C C . ILE A 1 89 ? 27.178 2.507 -32.370 1.00 84.38 89 ILE A C 1
ATOM 701 O O . ILE A 1 89 ? 27.945 1.628 -31.973 1.00 84.38 89 ILE A O 1
ATOM 705 N N . PRO A 1 90 ? 26.299 2.279 -33.364 1.00 83.25 90 PRO A N 1
ATOM 706 C CA . PRO A 1 90 ? 25.279 3.200 -33.872 1.00 83.25 90 PRO A CA 1
ATOM 707 C C . PRO A 1 90 ? 24.110 3.364 -32.886 1.00 83.25 90 PRO A C 1
ATOM 709 O O . PRO A 1 90 ? 23.767 2.434 -32.154 1.00 83.25 90 PRO A O 1
ATOM 712 N N . VAL A 1 91 ? 23.470 4.535 -32.910 1.00 84.12 91 VAL A N 1
ATOM 713 C CA . VAL A 1 91 ? 22.363 4.869 -32.002 1.00 84.12 91 VAL A CA 1
ATOM 714 C C . VAL A 1 91 ? 21.179 3.930 -32.230 1.00 84.12 91 VAL A C 1
ATOM 716 O O . VAL A 1 91 ? 20.732 3.722 -33.360 1.00 84.12 91 VAL A O 1
ATOM 719 N N . ASN A 1 92 ? 20.647 3.373 -31.141 1.00 87.56 92 ASN A N 1
ATOM 720 C CA . ASN A 1 92 ? 19.511 2.459 -31.177 1.00 87.56 92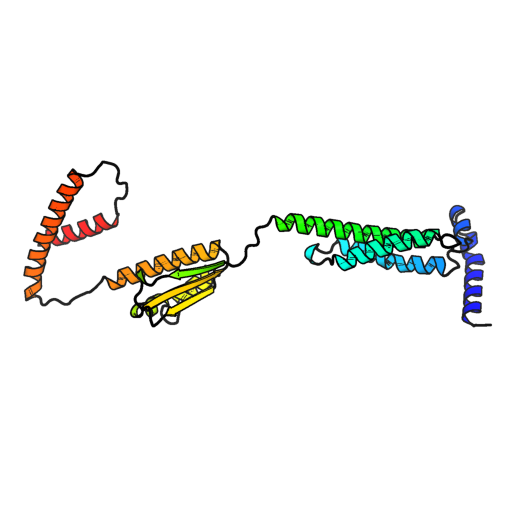 ASN A CA 1
ATOM 721 C C . ASN A 1 92 ? 18.286 3.076 -30.494 1.00 87.56 92 ASN A C 1
ATOM 723 O O . ASN A 1 92 ? 18.111 2.988 -29.277 1.00 87.56 92 ASN A O 1
ATOM 727 N N . TYR A 1 93 ? 17.407 3.661 -31.306 1.00 87.38 93 TYR A N 1
ATOM 728 C CA . TYR A 1 93 ? 16.182 4.302 -30.830 1.00 87.38 93 TYR A CA 1
ATOM 729 C C . TYR A 1 93 ? 15.207 3.333 -30.148 1.00 87.38 93 TYR A C 1
ATOM 731 O O . TYR A 1 93 ? 14.535 3.740 -29.208 1.00 87.38 93 TYR A O 1
ATOM 739 N N . ASN A 1 94 ? 15.162 2.054 -30.548 1.00 89.25 94 ASN A N 1
ATOM 740 C CA . ASN A 1 94 ? 14.288 1.052 -29.921 1.00 89.25 94 ASN A CA 1
ATOM 741 C C . ASN A 1 94 ? 14.748 0.726 -28.485 1.00 89.25 94 ASN A C 1
ATOM 743 O O . ASN A 1 94 ? 13.950 0.608 -27.551 1.00 89.25 94 ASN A O 1
ATOM 747 N N . LEU A 1 95 ? 16.068 0.642 -28.282 1.00 89.31 95 LEU A N 1
ATOM 748 C CA . LEU A 1 95 ? 16.653 0.494 -26.949 1.00 89.31 95 LEU A CA 1
ATOM 749 C C . LEU A 1 95 ? 16.402 1.740 -26.082 1.00 89.31 95 LEU A C 1
ATOM 751 O O . LEU A 1 95 ? 16.088 1.606 -24.898 1.00 89.31 95 LEU A O 1
ATOM 755 N N . ALA A 1 96 ? 16.489 2.940 -26.660 1.00 92.25 96 ALA A N 1
ATOM 756 C CA . ALA A 1 96 ? 16.159 4.169 -25.942 1.00 92.25 96 ALA A CA 1
ATOM 757 C C . ALA A 1 96 ? 14.673 4.206 -25.546 1.00 92.25 96 ALA A C 1
ATOM 759 O O . ALA A 1 96 ? 14.356 4.464 -24.384 1.00 92.25 96 ALA A O 1
ATOM 760 N N . SER A 1 97 ? 13.765 3.869 -26.470 1.00 93.50 97 SER A N 1
ATOM 761 C CA . SER A 1 97 ? 12.322 3.914 -26.223 1.00 93.50 97 SER A CA 1
ATOM 762 C C . SER A 1 97 ? 11.892 2.950 -25.125 1.00 93.50 97 SER A C 1
ATOM 764 O O . SER A 1 97 ? 11.174 3.359 -24.220 1.00 93.50 97 SER A O 1
ATOM 766 N N . VAL A 1 98 ? 12.359 1.696 -25.132 1.00 94.06 98 VAL A N 1
ATOM 767 C CA . VAL A 1 98 ? 11.928 0.725 -24.112 1.00 94.06 98 VAL A CA 1
ATOM 768 C C . VAL A 1 98 ? 12.326 1.170 -22.699 1.00 94.06 98 VAL A C 1
ATOM 770 O O . VAL A 1 98 ? 11.525 1.067 -21.775 1.00 94.06 98 VAL A O 1
ATOM 773 N N . ASN A 1 99 ? 13.527 1.730 -22.518 1.00 94.62 99 ASN A N 1
ATOM 774 C CA . ASN A 1 99 ? 13.965 2.247 -21.217 1.00 94.62 99 ASN A CA 1
ATOM 775 C C . ASN A 1 99 ? 13.187 3.507 -20.806 1.00 94.62 99 ASN A C 1
ATOM 777 O O . ASN A 1 99 ? 12.851 3.658 -19.630 1.00 94.62 99 ASN A O 1
ATOM 781 N N . PHE A 1 100 ? 12.846 4.363 -21.770 1.00 95.62 100 PHE A N 1
ATOM 782 C CA . PHE A 1 100 ? 12.030 5.548 -21.531 1.00 95.62 100 PHE A CA 1
ATOM 783 C C . PHE A 1 100 ? 10.615 5.172 -21.073 1.00 95.62 100 PHE A C 1
ATOM 785 O O . PHE A 1 100 ? 10.123 5.700 -20.079 1.00 95.62 100 PHE A O 1
ATOM 792 N N . PHE A 1 101 ? 9.975 4.196 -21.722 1.00 95.38 101 PHE A N 1
ATOM 793 C CA . PHE A 1 101 ? 8.647 3.740 -21.308 1.00 95.38 101 PHE A CA 1
ATOM 794 C C . PHE A 1 101 ? 8.662 3.016 -19.957 1.00 95.38 101 PHE A C 1
ATOM 796 O O . PHE A 1 101 ? 7.733 3.203 -19.170 1.00 95.38 101 PHE A O 1
ATOM 803 N N . VAL A 1 102 ? 9.718 2.256 -19.636 1.00 94.88 102 VAL A N 1
ATOM 804 C CA . VAL A 1 102 ? 9.909 1.702 -18.281 1.00 94.88 102 VAL A CA 1
ATOM 805 C C . VAL A 1 102 ? 9.988 2.828 -17.245 1.00 94.88 102 VAL A C 1
ATOM 807 O O . VAL A 1 102 ? 9.336 2.740 -16.202 1.00 94.88 102 VAL A O 1
ATOM 810 N N . MET A 1 103 ? 10.714 3.910 -17.551 1.00 95.94 103 MET A N 1
ATOM 811 C CA . MET A 1 103 ? 10.775 5.087 -16.684 1.00 95.94 103 MET A CA 1
ATOM 812 C C . MET A 1 103 ? 9.387 5.702 -16.467 1.00 95.94 103 MET A C 1
ATOM 814 O O . MET A 1 103 ? 8.985 5.920 -15.323 1.00 95.94 103 MET A O 1
ATOM 818 N N . CYS A 1 104 ? 8.634 5.939 -17.543 1.00 95.38 104 CYS A N 1
ATOM 819 C CA . CYS A 1 104 ? 7.284 6.502 -17.468 1.00 95.38 104 CYS A CA 1
ATOM 820 C C . CYS A 1 104 ? 6.317 5.617 -16.667 1.00 95.38 104 CYS A C 1
ATOM 822 O O . CYS A 1 104 ? 5.538 6.142 -15.869 1.00 95.38 104 CYS A O 1
ATOM 824 N N . CYS A 1 105 ? 6.381 4.292 -16.833 1.00 93.81 105 CYS A N 1
ATOM 825 C CA . CYS A 1 105 ? 5.562 3.360 -16.053 1.00 93.81 105 CYS A CA 1
ATOM 826 C C . CYS A 1 105 ? 5.890 3.461 -14.556 1.00 93.81 105 CYS A C 1
ATOM 828 O O . CYS A 1 105 ? 4.979 3.643 -13.748 1.00 93.81 105 CYS A O 1
ATOM 830 N N . GLY A 1 106 ? 7.178 3.433 -14.189 1.00 93.75 106 GLY A N 1
ATOM 831 C CA . GLY A 1 106 ? 7.615 3.570 -12.795 1.00 93.75 106 GLY A CA 1
ATOM 832 C C . GLY A 1 106 ? 7.191 4.903 -12.168 1.00 93.75 106 GLY A C 1
ATOM 833 O O . GLY A 1 106 ? 6.641 4.920 -11.067 1.00 93.75 106 GLY A O 1
ATOM 834 N N . LEU A 1 107 ? 7.356 6.019 -12.888 1.00 95.44 107 LEU A N 1
ATOM 835 C CA . LEU A 1 107 ? 6.912 7.345 -12.433 1.00 95.44 107 LEU A CA 1
ATOM 836 C C . LEU A 1 107 ? 5.391 7.424 -12.250 1.00 95.44 107 LEU A C 1
ATOM 838 O O . LEU A 1 107 ? 4.920 7.958 -11.247 1.00 95.44 107 LEU A O 1
ATOM 842 N N . SER A 1 108 ? 4.622 6.851 -13.178 1.00 93.94 108 SER A N 1
ATOM 843 C CA . SER A 1 108 ? 3.156 6.815 -13.085 1.00 93.94 108 SER A CA 1
ATOM 844 C C . SER A 1 108 ? 2.693 6.027 -11.857 1.00 93.94 108 SER A C 1
ATOM 846 O O . SER A 1 108 ? 1.780 6.448 -11.146 1.00 93.94 108 SER A O 1
ATOM 848 N N . GLN A 1 109 ? 3.350 4.903 -11.557 1.00 93.50 109 GLN A N 1
ATOM 849 C CA . GLN A 1 109 ? 3.069 4.137 -10.345 1.00 93.50 109 GLN A CA 1
ATOM 850 C C . GLN A 1 109 ? 3.463 4.902 -9.072 1.00 93.50 109 GLN A C 1
ATOM 852 O O . GLN A 1 109 ? 2.687 4.917 -8.116 1.00 93.50 109 GLN A O 1
ATOM 857 N N . LEU A 1 110 ? 4.605 5.599 -9.060 1.00 94.44 110 LEU A N 1
ATOM 858 C CA . LEU A 1 110 ? 5.005 6.448 -7.929 1.00 94.44 110 LEU A CA 1
ATOM 859 C C . LEU A 1 110 ? 4.002 7.572 -7.659 1.00 94.44 110 LEU A C 1
ATOM 861 O O . LEU A 1 110 ? 3.636 7.786 -6.504 1.00 94.44 110 LEU A O 1
ATOM 865 N N . ALA A 1 111 ? 3.509 8.239 -8.705 1.00 94.12 111 ALA A N 1
ATOM 866 C CA . ALA A 1 111 ? 2.477 9.265 -8.580 1.00 94.12 111 ALA A CA 1
ATOM 867 C C . ALA A 1 111 ? 1.194 8.705 -7.940 1.00 94.12 111 ALA A C 1
ATOM 869 O O . ALA A 1 111 ? 0.637 9.315 -7.026 1.00 94.12 111 ALA A O 1
ATOM 870 N N . ARG A 1 112 ? 0.760 7.503 -8.346 1.00 93.44 112 ARG A N 1
ATOM 871 C CA . ARG A 1 112 ? -0.397 6.820 -7.738 1.00 93.44 112 ARG A CA 1
ATOM 872 C C . ARG A 1 112 ? -0.171 6.484 -6.264 1.00 93.44 112 ARG A C 1
ATOM 874 O O . ARG A 1 112 ? -1.090 6.648 -5.465 1.00 93.44 112 ARG A O 1
ATOM 881 N N . ILE A 1 113 ? 1.032 6.039 -5.890 1.00 92.81 113 ILE A N 1
ATOM 882 C CA . ILE A 1 113 ? 1.370 5.763 -4.484 1.00 92.81 113 ILE A CA 1
ATOM 883 C C . ILE A 1 113 ? 1.384 7.056 -3.664 1.00 92.81 113 ILE A C 1
ATOM 885 O O . ILE A 1 113 ? 0.875 7.070 -2.545 1.00 92.81 113 ILE A O 1
ATOM 889 N N . ALA A 1 114 ? 1.945 8.139 -4.205 1.00 92.25 114 ALA A N 1
ATOM 890 C CA . ALA A 1 114 ? 1.966 9.436 -3.538 1.00 92.25 114 ALA A CA 1
ATOM 891 C C . ALA A 1 114 ? 0.540 9.946 -3.287 1.00 92.25 114 ALA A C 1
ATOM 893 O O . ALA A 1 114 ? 0.202 10.264 -2.149 1.00 92.25 114 ALA A O 1
ATOM 894 N N . HIS A 1 115 ? -0.316 9.914 -4.314 1.00 91.88 115 HIS A N 1
ATOM 895 C CA . HIS A 1 115 ? -1.728 10.272 -4.185 1.00 91.88 115 HIS A CA 1
ATOM 896 C C . HIS A 1 115 ? -2.439 9.407 -3.135 1.00 91.88 115 HIS A C 1
ATOM 898 O O . HIS A 1 115 ? -3.106 9.932 -2.251 1.00 91.88 115 HIS A O 1
ATOM 904 N N . TYR A 1 116 ? -2.238 8.084 -3.175 1.00 90.19 116 TYR A N 1
ATOM 905 C CA . TYR A 1 116 ? -2.779 7.166 -2.171 1.00 90.19 116 TYR A CA 1
ATOM 906 C C . TYR A 1 116 ? -2.334 7.549 -0.751 1.00 90.19 116 TYR A C 1
ATOM 908 O O . TYR A 1 116 ? -3.157 7.669 0.146 1.00 90.19 116 TYR A O 1
ATOM 916 N N . ARG A 1 117 ? -1.045 7.804 -0.516 1.00 89.31 117 ARG A N 1
ATOM 917 C CA . ARG A 1 117 ? -0.560 8.171 0.826 1.00 89.31 117 ARG A CA 1
ATOM 918 C C . ARG A 1 117 ? -1.177 9.471 1.335 1.00 89.31 117 ARG A C 1
ATOM 920 O O . ARG A 1 117 ? -1.522 9.533 2.509 1.00 89.31 117 ARG A O 1
ATOM 927 N N . VAL A 1 118 ? -1.346 10.466 0.465 1.00 88.62 118 VAL A N 1
ATOM 928 C CA . VAL A 1 118 ? -1.980 11.743 0.824 1.00 88.62 118 VAL A CA 1
ATOM 929 C C . VAL A 1 118 ? -3.456 11.541 1.174 1.00 88.62 118 VAL A C 1
ATOM 931 O O . VAL A 1 118 ? -3.875 11.960 2.247 1.00 88.62 118 VAL A O 1
ATOM 934 N N . SER A 1 119 ? -4.231 10.843 0.336 1.00 85.81 119 SER A N 1
ATOM 935 C CA . SER A 1 119 ? -5.664 10.623 0.594 1.00 85.81 119 SER A CA 1
ATOM 936 C C . SER A 1 119 ? -5.931 9.799 1.859 1.00 85.81 119 SER A C 1
ATOM 938 O O . SER A 1 119 ? -6.904 10.052 2.563 1.00 85.81 119 SER A O 1
ATOM 940 N N . TYR A 1 120 ? -5.077 8.819 2.168 1.00 80.12 120 TYR A N 1
ATOM 941 C CA . TYR A 1 120 ? -5.252 7.951 3.337 1.00 80.12 120 TYR A CA 1
ATOM 942 C C . TYR A 1 120 ? -4.672 8.544 4.625 1.00 80.12 120 TYR A C 1
ATOM 944 O O . TYR A 1 120 ? -5.054 8.105 5.704 1.00 80.12 120 TYR A O 1
ATOM 952 N N . ALA A 1 121 ? -3.792 9.547 4.542 1.00 74.81 121 ALA A N 1
ATOM 953 C CA . ALA A 1 121 ? -3.334 10.287 5.718 1.00 74.81 121 ALA A CA 1
ATOM 954 C C . A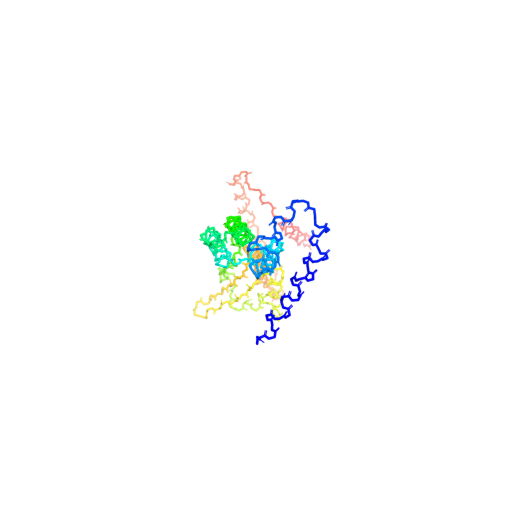LA A 1 121 ? -4.457 11.126 6.353 1.00 74.81 121 ALA A C 1
ATOM 956 O O . ALA A 1 121 ? -4.412 11.399 7.547 1.00 74.81 121 ALA A O 1
ATOM 957 N N . THR A 1 122 ? -5.466 11.522 5.568 1.00 70.50 122 THR A N 1
ATOM 958 C CA . THR A 1 122 ? -6.626 12.286 6.054 1.00 70.50 122 THR A CA 1
ATOM 959 C C . THR A 1 122 ? -7.656 11.411 6.768 1.00 70.50 122 THR A C 1
ATOM 961 O O . THR A 1 122 ? -8.452 11.923 7.550 1.00 70.50 122 THR A O 1
ATOM 964 N N . ILE A 1 123 ? -7.656 10.097 6.526 1.00 68.69 123 ILE A N 1
ATOM 965 C CA . ILE A 1 123 ? -8.564 9.184 7.219 1.00 68.69 123 ILE A CA 1
ATOM 966 C C . ILE A 1 123 ? -8.023 9.012 8.643 1.00 68.69 123 ILE A C 1
ATOM 968 O O . ILE A 1 123 ? -6.902 8.512 8.787 1.00 68.69 123 ILE A O 1
ATOM 972 N N . PRO A 1 124 ? -8.768 9.404 9.697 1.00 68.56 124 PRO A N 1
ATOM 973 C CA . PRO A 1 124 ? -8.348 9.111 11.057 1.00 68.56 124 PRO A CA 1
ATOM 974 C C . PRO A 1 124 ? -8.185 7.599 11.159 1.00 68.56 124 PRO A C 1
ATOM 976 O O . PRO A 1 124 ? -9.109 6.841 10.852 1.00 68.56 124 PRO A O 1
ATOM 979 N N . LYS A 1 125 ? -6.985 7.147 11.528 1.00 64.31 125 LYS A N 1
ATOM 980 C CA . LYS A 1 125 ? -6.774 5.735 11.817 1.00 64.31 125 LYS A CA 1
ATOM 981 C C . LYS A 1 125 ? -7.706 5.385 12.966 1.00 64.31 125 LYS A C 1
ATOM 983 O O . LYS A 1 125 ? -7.504 5.837 14.088 1.00 64.31 125 LYS A O 1
ATOM 988 N N . MET A 1 126 ? -8.745 4.620 12.665 1.00 68.00 126 MET A N 1
ATOM 989 C CA . MET A 1 126 ? -9.643 4.090 13.676 1.00 68.00 126 MET A CA 1
ATOM 990 C C . MET A 1 126 ? -8.911 2.923 14.335 1.00 68.00 126 MET A C 1
ATOM 992 O O . MET A 1 126 ? -9.058 1.764 13.956 1.00 68.00 126 MET A O 1
ATOM 996 N N . GLU A 1 127 ? -7.985 3.273 15.222 1.00 78.62 127 GLU A N 1
ATOM 997 C CA . GLU A 1 127 ? -7.283 2.321 16.069 1.00 78.62 127 GLU A CA 1
ATOM 998 C C . GLU A 1 127 ? -8.232 1.875 17.181 1.00 78.62 127 GLU A C 1
ATOM 1000 O O . GLU A 1 127 ? -9.112 2.624 17.615 1.00 78.62 127 GLU A O 1
ATOM 1005 N N . ALA A 1 128 ? -8.090 0.619 17.599 1.00 82.25 128 ALA A N 1
ATOM 1006 C CA . ALA A 1 128 ? -8.857 0.117 18.722 1.00 82.25 128 ALA A CA 1
ATOM 1007 C C . ALA A 1 128 ? -8.439 0.893 19.976 1.00 82.25 128 ALA A C 1
ATOM 1009 O O . ALA A 1 128 ? -7.256 0.925 20.319 1.00 82.25 128 ALA A O 1
ATOM 1010 N N . ILE A 1 129 ? -9.405 1.519 20.642 1.00 88.50 129 ILE A N 1
ATOM 1011 C CA . ILE A 1 129 ? -9.177 2.173 21.925 1.00 88.50 129 ILE A CA 1
ATOM 1012 C C . ILE A 1 129 ? -9.292 1.131 23.031 1.00 88.50 129 ILE A C 1
ATOM 1014 O O . ILE A 1 129 ? -10.121 0.219 22.956 1.00 88.50 129 ILE A O 1
ATOM 1018 N N . VAL A 1 130 ? -8.435 1.264 24.041 1.00 91.31 130 VAL A N 1
ATOM 1019 C CA . VAL A 1 130 ? -8.527 0.506 25.286 1.00 91.31 130 VAL A CA 1
ATOM 1020 C C . VAL A 1 130 ? -9.016 1.463 26.352 1.00 91.31 130 VAL A C 1
ATOM 1022 O O . VAL A 1 130 ? -8.360 2.465 26.626 1.00 91.31 130 VAL A O 1
ATOM 1025 N N . GLU A 1 131 ? -10.149 1.145 26.954 1.00 92.06 131 GLU A N 1
ATOM 1026 C CA . GLU A 1 131 ? -10.736 1.952 28.006 1.00 92.06 131 GLU A CA 1
ATOM 1027 C C . GLU A 1 131 ? -10.975 1.118 29.252 1.00 92.06 131 GLU A C 1
ATOM 1029 O O . GLU A 1 131 ? -11.409 -0.027 29.162 1.00 92.06 131 GLU A O 1
ATOM 1034 N N . VAL A 1 132 ? -10.662 1.684 30.413 1.00 91.69 132 VAL A N 1
ATOM 1035 C CA . VAL A 1 132 ? -10.858 1.036 31.707 1.00 91.69 132 VAL A CA 1
ATOM 1036 C C . VAL A 1 132 ? -11.973 1.772 32.427 1.00 91.69 132 VAL A C 1
ATOM 1038 O O . VAL A 1 132 ? -11.854 2.962 32.705 1.00 91.69 132 VAL A O 1
ATOM 1041 N N . LEU A 1 133 ? -13.058 1.056 32.692 1.00 90.69 133 LEU A N 1
ATOM 1042 C CA . LEU A 1 133 ? -14.198 1.537 33.449 1.00 90.69 133 LEU A CA 1
ATOM 1043 C C . LEU A 1 133 ? -14.126 0.982 34.870 1.00 90.69 133 LEU A C 1
ATOM 1045 O O . LEU A 1 133 ? -14.209 -0.232 35.056 1.00 90.69 133 LEU A O 1
ATOM 1049 N N . ASP A 1 134 ? -14.015 1.867 35.853 1.00 88.69 134 ASP A N 1
ATOM 1050 C CA . ASP A 1 134 ? -14.130 1.503 37.262 1.00 88.69 134 ASP A CA 1
ATOM 1051 C C . ASP A 1 134 ? -15.612 1.353 37.638 1.00 88.69 134 ASP A C 1
ATOM 1053 O O . ASP A 1 134 ? -16.421 2.259 37.419 1.00 88.69 134 ASP A O 1
ATOM 1057 N N . ILE A 1 135 ? -15.979 0.175 38.144 1.00 87.50 135 ILE A N 1
ATOM 1058 C CA . ILE A 1 135 ? -17.347 -0.167 38.563 1.00 87.50 135 ILE A CA 1
ATOM 1059 C C . ILE A 1 135 ? -17.432 -0.452 40.067 1.00 87.50 135 ILE A C 1
ATOM 1061 O O . ILE A 1 135 ? -18.479 -0.902 40.542 1.00 87.50 135 ILE A O 1
ATOM 1065 N N . SER A 1 136 ? -16.365 -0.162 40.814 1.00 84.44 136 SER A N 1
ATOM 1066 C CA . SER A 1 136 ? -16.259 -0.420 42.256 1.00 84.44 136 SER A CA 1
ATOM 1067 C C . SER A 1 136 ? -17.335 0.313 43.063 1.00 84.44 136 SER A C 1
ATOM 1069 O O . SER A 1 136 ? -17.869 -0.241 44.018 1.00 84.44 136 SER A O 1
ATOM 1071 N N . ASP A 1 137 ? -17.735 1.513 42.628 1.00 79.38 137 ASP A N 1
ATOM 1072 C CA . ASP A 1 137 ? -18.804 2.294 43.271 1.00 79.38 137 ASP A CA 1
ATOM 1073 C C . ASP A 1 137 ? -20.198 1.648 43.141 1.00 79.38 137 ASP A C 1
ATOM 1075 O O . ASP A 1 137 ? -21.120 1.977 43.890 1.00 79.38 137 ASP A O 1
ATOM 1079 N N . PHE A 1 138 ? -20.379 0.740 42.176 1.00 77.31 138 PHE A N 1
ATOM 1080 C CA . PHE A 1 138 ? -21.676 0.145 41.838 1.00 77.31 138 PHE A CA 1
ATOM 1081 C C . PHE A 1 138 ? -21.775 -1.346 42.183 1.00 77.31 138 PHE A C 1
ATOM 1083 O O . PHE A 1 138 ? -22.883 -1.870 42.319 1.00 77.31 138 PHE A O 1
ATOM 1090 N N . LEU A 1 139 ? -20.651 -2.053 42.296 1.00 74.31 139 LEU A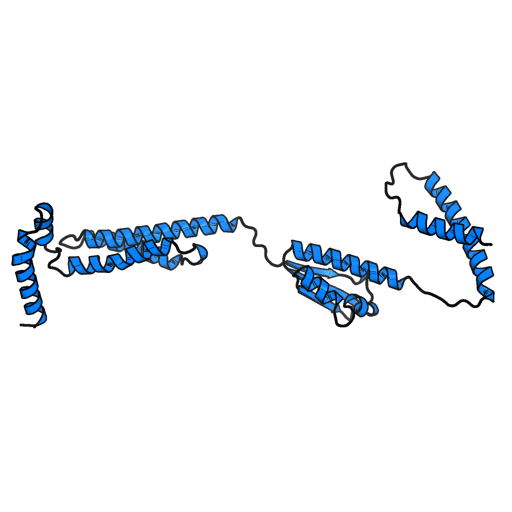 N 1
ATOM 1091 C CA . LEU A 1 139 ? -20.612 -3.491 42.549 1.00 74.31 139 LEU A CA 1
ATOM 1092 C C . LEU A 1 139 ? -19.573 -3.832 43.612 1.00 74.31 139 LEU A C 1
ATOM 1094 O O . LEU A 1 139 ? -18.374 -3.720 43.382 1.00 74.31 139 LEU A O 1
ATOM 1098 N N . ASP A 1 140 ? -20.042 -4.409 44.716 1.00 74.00 140 ASP A N 1
ATOM 1099 C CA . ASP A 1 140 ? -19.166 -5.151 45.617 1.00 74.00 140 ASP A CA 1
ATOM 1100 C C . ASP A 1 140 ? -18.639 -6.423 44.943 1.00 74.00 140 ASP A C 1
ATOM 1102 O O . ASP A 1 140 ? -19.334 -7.063 44.142 1.00 74.00 140 ASP A O 1
ATOM 1106 N N . THR A 1 141 ? -17.459 -6.879 45.374 1.00 73.81 141 THR A N 1
ATOM 1107 C CA . THR A 1 141 ? -16.835 -8.133 44.915 1.00 73.81 141 THR A CA 1
ATOM 1108 C C . THR A 1 141 ? -17.792 -9.337 44.925 1.00 73.81 141 THR A C 1
ATOM 1110 O O . THR A 1 141 ? -17.743 -10.197 44.045 1.00 73.81 141 THR A O 1
ATOM 1113 N N . HIS A 1 142 ? -18.726 -9.391 45.879 1.00 76.75 142 HIS A N 1
ATOM 1114 C CA . HIS A 1 142 ? -19.713 -10.470 45.979 1.00 76.75 142 HIS A CA 1
ATOM 1115 C C . HIS A 1 142 ? -20.757 -10.464 44.838 1.00 76.75 142 HIS A C 1
ATOM 1117 O O . HIS A 1 142 ? -21.303 -11.509 44.481 1.00 76.75 142 HIS A O 1
ATOM 1123 N N . GLN A 1 143 ? -21.041 -9.305 44.242 1.00 76.88 143 GLN A N 1
ATOM 1124 C CA . GLN A 1 143 ? -22.074 -9.128 43.212 1.00 76.88 143 GLN A CA 1
ATOM 1125 C C . GLN A 1 143 ? -21.535 -9.294 41.777 1.00 76.88 143 GLN A C 1
ATOM 1127 O O . GLN A 1 143 ? -22.320 -9.386 40.828 1.00 76.88 143 GLN A O 1
ATOM 1132 N N . ILE A 1 144 ? -20.213 -9.432 41.603 1.00 83.88 144 ILE A N 1
ATOM 1133 C CA . ILE A 1 144 ? -19.554 -9.633 40.296 1.00 83.88 144 ILE A CA 1
ATOM 1134 C C . ILE A 1 144 ? -20.121 -10.856 39.559 1.00 83.88 144 ILE A C 1
ATOM 1136 O O . ILE A 1 144 ? -20.295 -10.836 38.339 1.00 83.88 144 ILE A O 1
ATOM 1140 N N . GLY A 1 145 ? -20.467 -11.924 40.284 1.00 83.44 145 GLY A N 1
ATOM 1141 C CA . GLY A 1 145 ? -21.068 -13.118 39.681 1.00 83.44 145 GLY A CA 1
ATOM 1142 C C . GLY A 1 145 ? -22.396 -12.827 38.966 1.00 83.44 145 GLY A C 1
ATOM 1143 O O . GLY A 1 145 ? -22.678 -13.418 37.921 1.00 83.44 145 GLY A O 1
ATOM 1144 N N . GLY A 1 146 ? -23.187 -11.883 39.489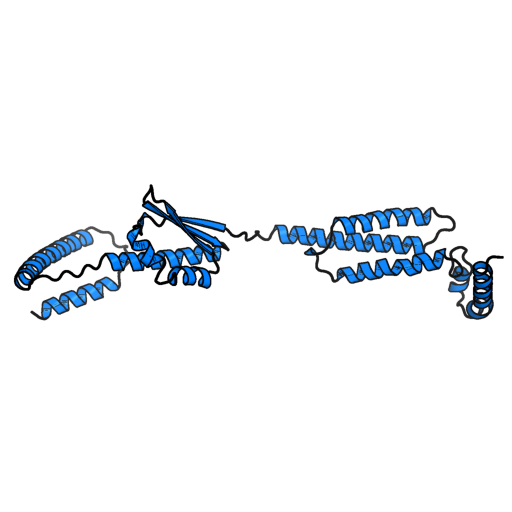 1.00 84.88 146 GLY A N 1
ATOM 1145 C CA . GLY A 1 146 ? -24.413 -11.397 38.851 1.00 84.88 146 GLY A CA 1
ATOM 1146 C C . GLY A 1 146 ? -24.130 -10.581 37.589 1.00 84.88 146 GLY A C 1
ATOM 1147 O O . GLY A 1 146 ? -24.806 -10.765 36.574 1.00 84.88 146 GLY A O 1
ATOM 1148 N N . PHE A 1 147 ? -23.076 -9.762 37.623 1.00 88.25 147 PHE A N 1
ATOM 1149 C CA . PHE A 1 147 ? -22.603 -8.975 36.483 1.00 88.25 147 PHE A CA 1
ATOM 1150 C C . PHE A 1 147 ? -22.105 -9.851 35.329 1.00 88.25 147 PHE A C 1
ATOM 1152 O O . PHE A 1 147 ? -22.587 -9.729 34.205 1.00 88.25 147 PHE A O 1
ATOM 1159 N N . ILE A 1 148 ? -21.230 -10.819 35.613 1.00 88.62 148 ILE A N 1
ATOM 1160 C CA . ILE A 1 148 ? -20.741 -11.803 34.629 1.00 88.62 148 ILE A CA 1
ATOM 1161 C C . ILE A 1 148 ? -21.904 -12.644 34.071 1.00 88.62 148 ILE A C 1
ATOM 1163 O O . ILE A 1 148 ? -21.949 -12.985 32.881 1.00 88.62 148 ILE A O 1
ATOM 1167 N N . GLY A 1 149 ? -22.872 -12.959 34.933 1.00 88.62 149 GLY A N 1
ATOM 1168 C CA . GLY A 1 149 ? -24.023 -13.790 34.620 1.00 88.62 149 GLY A CA 1
ATOM 1169 C C . GLY A 1 149 ? -23.694 -15.284 34.624 1.00 88.62 149 GLY A C 1
ATOM 1170 O O . GLY A 1 149 ? -22.541 -15.721 34.557 1.00 88.62 149 GLY A O 1
ATOM 1171 N N . LYS A 1 150 ? -24.739 -16.117 34.675 1.00 88.44 150 LYS A N 1
ATOM 1172 C CA . LYS A 1 150 ? -24.593 -17.582 34.671 1.00 88.44 150 LYS A CA 1
ATOM 1173 C C . LYS A 1 150 ? -23.805 -18.024 33.430 1.00 88.44 150 LYS A C 1
ATOM 1175 O O . LYS A 1 150 ? -24.182 -17.689 32.310 1.00 88.44 150 LYS A O 1
ATOM 1180 N N . LYS A 1 151 ? -22.715 -18.778 33.630 1.00 86.94 151 LYS A N 1
ATOM 1181 C CA . LYS A 1 151 ? -21.789 -19.232 32.567 1.00 86.94 151 LYS A CA 1
ATOM 1182 C C . LYS A 1 151 ? -21.163 -18.094 31.730 1.00 86.94 151 LYS A C 1
ATOM 1184 O O . LYS A 1 151 ? -20.755 -18.335 30.592 1.00 86.94 151 LYS A O 1
ATOM 1189 N N . GLY A 1 152 ? -21.107 -16.867 32.255 1.00 87.31 152 GLY A N 1
ATOM 1190 C CA . GLY A 1 152 ? -20.587 -15.707 31.522 1.00 87.31 152 GLY A CA 1
ATOM 1191 C C . GLY A 1 152 ? -21.513 -15.195 30.420 1.00 87.31 152 GLY A C 1
ATOM 1192 O O . GLY A 1 152 ? -21.040 -14.582 29.466 1.00 87.31 152 GLY A O 1
ATOM 1193 N N . CYS A 1 153 ? -22.817 -15.491 30.493 1.00 89.12 153 CYS A N 1
ATOM 1194 C CA . CYS A 1 153 ? -23.766 -15.143 29.435 1.00 89.12 153 CYS A CA 1
ATOM 1195 C C . CYS A 1 153 ? -23.891 -13.627 29.213 1.00 89.12 153 CYS A C 1
ATOM 1197 O O . CYS A 1 153 ? -24.009 -13.207 28.066 1.00 89.12 153 CYS A O 1
ATOM 1199 N N . ASN A 1 154 ? -23.855 -12.814 30.276 1.00 90.75 154 ASN A N 1
ATOM 1200 C CA . ASN A 1 154 ? -23.988 -11.359 30.152 1.00 90.75 154 ASN A CA 1
ATOM 1201 C C . ASN A 1 154 ? -22.739 -10.757 29.504 1.00 90.75 154 ASN A C 1
ATOM 1203 O O . ASN A 1 154 ? -22.854 -10.013 28.536 1.00 90.75 154 ASN A O 1
ATOM 1207 N N . LEU A 1 155 ? -21.554 -11.165 29.973 1.00 91.69 155 LEU A N 1
ATOM 1208 C CA . LEU A 1 155 ? -20.272 -10.727 29.420 1.00 91.69 155 LEU A CA 1
ATOM 1209 C C . LEU A 1 155 ? -20.164 -11.047 27.921 1.00 91.69 155 LEU A C 1
ATOM 1211 O O . LEU A 1 155 ? -19.937 -10.158 27.106 1.00 91.69 155 LEU A O 1
ATOM 1215 N N . LYS A 1 156 ? -20.427 -12.307 27.546 1.00 92.38 156 LYS A N 1
ATOM 1216 C CA . LYS A 1 156 ? -20.385 -12.750 26.142 1.00 92.38 156 LYS A CA 1
ATOM 1217 C C . LYS A 1 156 ? -21.416 -12.048 25.267 1.00 92.38 156 LYS A C 1
ATOM 1219 O O . LYS A 1 156 ? -21.165 -11.842 24.083 1.00 92.38 156 LYS A O 1
ATOM 1224 N N . ARG A 1 157 ? -22.583 -11.706 25.822 1.00 93.88 157 ARG A N 1
ATOM 1225 C CA . ARG A 1 157 ? -23.616 -10.958 25.102 1.00 93.88 157 ARG A CA 1
ATOM 1226 C C . ARG A 1 157 ? -23.124 -9.554 24.760 1.00 93.88 157 ARG A C 1
ATOM 1228 O O . ARG A 1 157 ? -23.196 -9.186 23.593 1.00 93.88 157 ARG A O 1
ATOM 1235 N N . ILE A 1 158 ? -22.588 -8.826 25.740 1.00 92.81 158 ILE A N 1
ATOM 1236 C CA . ILE A 1 158 ? -22.065 -7.461 25.556 1.00 92.81 158 ILE A CA 1
ATOM 1237 C C . ILE A 1 158 ? -20.902 -7.469 24.550 1.00 92.81 158 ILE A C 1
ATOM 1239 O O . ILE A 1 158 ? -20.882 -6.658 23.622 1.00 92.81 158 ILE A O 1
ATOM 1243 N N . GLU A 1 159 ? -19.986 -8.435 24.681 1.00 93.44 159 GLU A N 1
ATOM 1244 C CA . GLU A 1 159 ? -18.851 -8.649 23.771 1.00 93.44 159 GLU A CA 1
ATOM 1245 C C . GLU A 1 159 ? -19.329 -8.892 22.325 1.00 93.44 159 GLU A C 1
ATOM 1247 O O . GLU A 1 159 ? -18.920 -8.216 21.376 1.00 93.44 159 GLU A O 1
ATOM 1252 N N . HIS A 1 160 ? -20.269 -9.828 22.151 1.00 94.06 160 HIS A N 1
ATOM 1253 C CA . HIS A 1 160 ? -20.767 -10.224 20.837 1.00 94.06 160 HIS A CA 1
ATOM 1254 C C . HIS A 1 160 ? -21.631 -9.150 20.162 1.00 94.06 160 HIS A C 1
ATOM 1256 O O . HIS A 1 160 ? -21.532 -8.983 18.938 1.00 94.06 160 HIS A O 1
ATOM 1262 N N . ASN A 1 161 ? -22.480 -8.457 20.925 1.00 94.19 161 ASN A N 1
ATOM 1263 C CA . ASN A 1 161 ? -23.394 -7.436 20.413 1.00 94.19 161 ASN A CA 1
ATOM 1264 C C . ASN A 1 161 ? -22.633 -6.196 19.951 1.00 94.19 161 ASN A C 1
ATOM 1266 O O . ASN A 1 161 ? -22.865 -5.719 18.841 1.00 94.19 161 ASN A O 1
ATOM 1270 N N . ASN A 1 162 ? -21.683 -5.730 20.764 1.00 93.06 162 ASN A N 1
ATOM 1271 C CA . ASN A 1 162 ? -20.957 -4.494 20.489 1.00 93.06 162 ASN A CA 1
ATOM 1272 C C . ASN A 1 162 ? -19.663 -4.720 19.694 1.00 93.06 162 ASN A C 1
ATOM 1274 O O . ASN A 1 162 ? -19.068 -3.756 19.232 1.00 93.06 162 ASN A O 1
ATOM 1278 N N . LYS A 1 163 ? -19.235 -5.974 19.471 1.00 93.00 163 LYS A N 1
ATOM 1279 C CA . LYS A 1 163 ? -17.961 -6.308 18.792 1.00 93.00 163 LYS A CA 1
ATOM 1280 C C . LYS A 1 163 ? -16.747 -5.683 19.492 1.00 93.00 163 LYS A C 1
ATOM 1282 O O . LYS A 1 163 ? -15.804 -5.232 18.844 1.00 93.00 163 LYS A O 1
ATOM 1287 N N . VAL A 1 164 ? -16.787 -5.669 20.817 1.00 95.38 164 VAL A N 1
ATOM 1288 C CA . VAL A 1 164 ? -15.694 -5.236 21.695 1.00 95.38 164 VAL A CA 1
ATOM 1289 C C . VAL A 1 164 ? -15.139 -6.448 22.417 1.00 95.38 164 VAL A C 1
ATOM 1291 O O . VAL A 1 164 ? -15.874 -7.402 22.615 1.00 95.38 164 VAL A O 1
ATOM 1294 N N . ILE A 1 165 ? -13.883 -6.407 22.840 1.00 93.56 165 ILE A N 1
ATOM 1295 C CA . ILE A 1 165 ? -13.323 -7.360 23.801 1.00 93.56 165 ILE A CA 1
ATOM 1296 C C . ILE A 1 165 ? -13.481 -6.744 25.186 1.00 93.56 165 ILE A C 1
ATOM 1298 O O . ILE A 1 165 ? -13.171 -5.568 25.378 1.00 93.56 165 ILE A O 1
ATOM 1302 N N . MET A 1 166 ? -13.956 -7.529 26.145 1.00 93.75 166 MET A N 1
ATOM 1303 C CA . MET A 1 166 ? -14.189 -7.080 27.513 1.00 93.75 166 MET A CA 1
ATOM 1304 C C . MET A 1 166 ? -13.443 -7.994 28.482 1.00 93.75 166 MET A C 1
ATOM 1306 O O . MET A 1 166 ? -13.588 -9.214 28.435 1.00 93.75 166 MET A O 1
ATOM 1310 N N . GLN A 1 167 ? -12.647 -7.403 29.364 1.00 92.62 167 GLN A N 1
ATOM 1311 C CA . GLN A 1 167 ? -11.862 -8.105 30.369 1.00 92.62 167 GLN A CA 1
ATOM 1312 C C . GLN A 1 167 ? -12.138 -7.494 31.739 1.00 92.62 167 GLN A C 1
ATOM 1314 O O . GLN A 1 167 ? -12.097 -6.281 31.904 1.00 92.62 167 GLN A O 1
ATOM 1319 N N . LEU A 1 168 ? -12.434 -8.338 32.722 1.00 90.69 168 LEU A N 1
ATOM 1320 C CA . LEU A 1 168 ? -12.585 -7.915 34.110 1.00 90.69 168 LEU A CA 1
ATOM 1321 C C . LEU A 1 168 ? -11.233 -8.019 34.818 1.00 90.69 168 LEU A C 1
ATOM 1323 O O . LEU A 1 168 ? -10.599 -9.075 34.796 1.00 90.69 168 LEU A O 1
ATOM 1327 N N . GLU A 1 169 ? -10.812 -6.927 35.438 1.00 86.69 169 GLU A N 1
ATOM 1328 C CA . GLU A 1 169 ? -9.645 -6.836 36.307 1.00 86.69 169 GLU A CA 1
ATOM 1329 C C . GLU A 1 169 ? -10.148 -6.633 37.734 1.00 86.69 169 GLU A C 1
ATOM 1331 O O . GLU A 1 169 ? -10.829 -5.653 38.027 1.00 86.69 169 GLU A O 1
ATOM 1336 N N . GLN A 1 170 ? -9.853 -7.588 38.613 1.00 85.50 170 GLN A N 1
ATOM 1337 C CA . GLN A 1 170 ? -10.213 -7.504 40.022 1.00 85.50 170 GLN A CA 1
ATOM 1338 C C . GLN A 1 170 ? -8.944 -7.342 40.849 1.00 85.50 170 GLN A C 1
ATOM 1340 O O . GLN A 1 170 ? -8.037 -8.176 40.767 1.00 85.50 170 GLN A O 1
ATOM 1345 N N . GLU A 1 171 ? -8.907 -6.303 41.673 1.00 81.00 171 GLU A N 1
ATOM 1346 C CA . GLU A 1 171 ? -7.814 -6.063 42.604 1.00 81.00 171 GLU A CA 1
ATOM 1347 C C . GLU A 1 171 ? -8.270 -6.417 44.024 1.00 81.00 171 GLU A C 1
ATOM 1349 O O . GLU A 1 171 ? -9.186 -5.812 44.582 1.00 81.00 171 GLU A O 1
ATOM 1354 N N . ILE A 1 172 ? -7.644 -7.441 44.611 1.00 74.62 172 ILE A N 1
ATOM 1355 C CA . ILE A 1 172 ? -8.063 -8.000 45.908 1.00 74.62 172 ILE A CA 1
ATOM 1356 C C . ILE A 1 172 ? -7.740 -7.037 47.062 1.00 74.62 172 ILE A C 1
ATOM 1358 O O . ILE A 1 172 ? -8.487 -6.984 48.034 1.00 74.62 172 ILE A O 1
ATOM 1362 N N . GLU A 1 173 ? -6.658 -6.261 46.959 1.00 75.81 173 GLU A N 1
ATOM 1363 C CA . GLU A 1 173 ? -6.204 -5.360 48.030 1.00 75.81 173 GLU A CA 1
ATOM 1364 C C . GLU A 1 173 ? -7.107 -4.132 48.196 1.00 75.81 173 GLU A C 1
ATOM 1366 O O . GLU A 1 173 ? -7.434 -3.757 49.320 1.00 75.81 173 GLU A O 1
ATOM 1371 N N . ASN A 1 174 ? -7.558 -3.548 47.083 1.00 74.81 174 ASN A N 1
ATOM 1372 C CA . ASN A 1 174 ? -8.368 -2.328 47.076 1.00 74.81 174 ASN A CA 1
ATOM 1373 C C . ASN A 1 174 ? -9.878 -2.599 46.983 1.00 74.81 174 ASN A C 1
ATOM 1375 O O . ASN A 1 174 ? -10.660 -1.652 46.952 1.00 74.81 174 ASN A O 1
ATOM 1379 N N . ASN A 1 175 ? -10.294 -3.873 46.920 1.00 76.88 175 ASN A N 1
ATOM 1380 C CA . ASN A 1 175 ? -11.670 -4.281 46.608 1.00 76.88 175 ASN A CA 1
ATOM 1381 C C . ASN A 1 175 ? -12.209 -3.582 45.340 1.00 76.88 175 ASN A C 1
ATOM 1383 O O . ASN A 1 175 ? -13.396 -3.271 45.261 1.00 76.88 175 ASN A O 1
ATOM 1387 N N . SER A 1 176 ? -11.328 -3.312 44.369 1.00 80.69 176 SER A N 1
ATOM 1388 C CA . SER A 1 176 ? -11.676 -2.598 43.144 1.00 80.69 176 SER A CA 1
ATOM 1389 C C . SER A 1 176 ? -11.991 -3.578 42.017 1.00 80.69 176 SER A C 1
ATOM 1391 O O . SER A 1 176 ? -11.374 -4.643 41.873 1.00 80.69 176 SER A O 1
ATOM 1393 N N . VAL A 1 177 ? -12.994 -3.223 41.220 1.00 87.19 177 VAL A N 1
ATOM 1394 C CA . VAL A 1 177 ? -13.454 -4.007 40.079 1.00 87.19 177 VAL A CA 1
ATOM 1395 C C . VAL A 1 177 ? -13.448 -3.100 38.864 1.00 87.19 177 VAL A C 1
ATOM 1397 O O . VAL A 1 177 ? -14.242 -2.169 38.755 1.00 87.19 177 VAL A O 1
ATOM 1400 N N . ASN A 1 178 ? -12.561 -3.410 37.930 1.00 90.44 178 ASN A N 1
ATOM 1401 C CA . ASN A 1 178 ? -12.378 -2.661 36.703 1.00 90.44 178 ASN A CA 1
ATOM 1402 C C . ASN A 1 178 ? -12.795 -3.505 35.501 1.00 90.44 178 ASN A C 1
ATOM 1404 O O . ASN A 1 178 ? -12.540 -4.709 35.421 1.00 90.44 178 ASN A O 1
ATOM 1408 N N . VAL A 1 179 ? -13.416 -2.858 34.526 1.00 93.00 179 VAL A N 1
ATOM 1409 C CA . VAL A 1 179 ? -13.754 -3.448 33.235 1.00 93.00 179 VAL A CA 1
ATOM 1410 C C . VAL A 1 179 ? -12.894 -2.789 32.172 1.00 93.00 179 VAL A C 1
ATOM 1412 O O . VAL A 1 179 ? -13.075 -1.622 31.839 1.00 93.00 179 VAL A O 1
ATOM 1415 N N . ARG A 1 180 ? -11.986 -3.558 31.586 1.00 94.38 180 ARG A N 1
ATOM 1416 C CA . ARG A 1 180 ? -11.216 -3.161 30.413 1.00 94.38 180 ARG A CA 1
ATOM 1417 C C . ARG A 1 180 ? -11.991 -3.505 29.142 1.00 94.38 180 ARG A C 1
ATOM 1419 O O . ARG A 1 180 ? -12.248 -4.672 28.860 1.00 94.38 180 ARG A O 1
ATOM 1426 N N . LEU A 1 181 ? -12.326 -2.493 28.354 1.00 95.56 181 LEU A N 1
ATOM 1427 C CA . LEU A 1 181 ? -12.938 -2.597 27.033 1.00 95.56 181 LEU A CA 1
ATOM 1428 C C . LEU A 1 181 ? -11.890 -2.325 25.961 1.00 95.56 181 LEU A C 1
ATOM 1430 O O . LEU A 1 181 ? -11.091 -1.404 26.084 1.00 95.56 181 LEU A O 1
ATOM 1434 N N . THR A 1 182 ? -11.874 -3.127 24.903 1.00 93.56 182 THR A N 1
ATOM 1435 C CA . THR A 1 182 ? -10.996 -2.934 23.745 1.00 93.56 182 THR A CA 1
ATOM 1436 C C . THR A 1 182 ? -11.808 -3.051 22.468 1.00 93.56 182 THR A C 1
ATOM 1438 O O . THR A 1 182 ? -12.433 -4.081 22.216 1.00 93.56 182 THR A O 1
ATOM 1441 N N . GLY A 1 183 ? -11.808 -2.012 21.639 1.00 93.00 183 GLY A N 1
ATOM 1442 C CA . GLY A 1 183 ? -12.566 -2.034 20.392 1.00 93.00 183 GLY A CA 1
ATOM 1443 C C . GLY A 1 183 ? -12.577 -0.700 19.663 1.00 93.00 183 GLY A C 1
ATOM 1444 O O . GLY A 1 183 ? -11.855 0.231 20.004 1.00 93.00 183 GLY A O 1
ATOM 1445 N N . MET A 1 184 ? -13.407 -0.612 18.627 1.00 91.81 184 MET A N 1
ATOM 1446 C CA . MET A 1 184 ? -13.635 0.645 17.909 1.00 91.81 184 MET A CA 1
ATOM 1447 C C . MET A 1 184 ? -14.292 1.674 18.847 1.00 91.81 184 MET A C 1
ATOM 1449 O O . MET A 1 184 ? -15.161 1.276 19.619 1.00 91.81 184 MET A O 1
ATOM 1453 N N . PRO A 1 185 ? -13.982 2.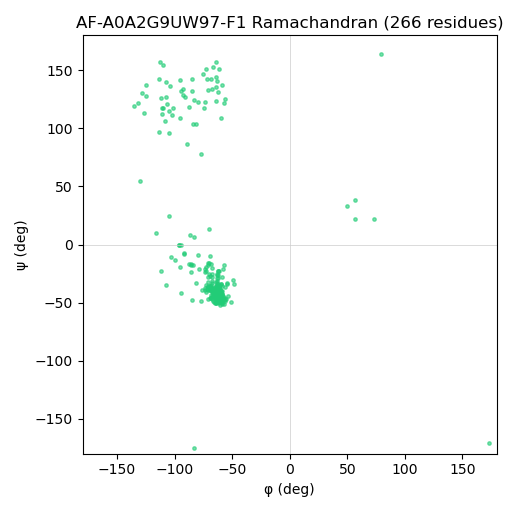980 18.754 1.00 90.69 185 PRO A N 1
ATOM 1454 C CA . PRO A 1 185 ? -14.511 3.986 19.682 1.00 90.69 185 PRO A CA 1
ATOM 1455 C C . PRO A 1 185 ? -16.036 3.951 19.845 1.00 90.69 185 PRO A C 1
ATOM 1457 O O . PRO A 1 185 ? -16.544 3.820 20.951 1.00 90.69 185 PRO A O 1
ATOM 1460 N N . ASN A 1 186 ? -16.773 3.936 18.732 1.00 90.62 186 ASN A N 1
ATOM 1461 C CA . ASN A 1 186 ? -18.240 3.893 18.751 1.00 90.62 186 ASN A CA 1
ATOM 1462 C C . ASN A 1 186 ? -18.791 2.598 19.374 1.00 90.62 186 ASN A C 1
ATOM 1464 O O . ASN A 1 186 ? -19.860 2.603 19.975 1.00 90.62 186 ASN A O 1
ATOM 1468 N N . ALA A 1 187 ? -18.068 1.488 19.210 1.00 93.00 187 ALA A N 1
ATOM 1469 C CA . ALA A 1 187 ? -18.431 0.196 19.779 1.00 93.00 187 ALA A CA 1
ATOM 1470 C C . ALA A 1 187 ? -18.177 0.155 21.293 1.00 93.00 187 ALA A C 1
ATOM 1472 O O . ALA A 1 187 ? -18.989 -0.387 22.038 1.00 93.00 187 ALA A O 1
ATOM 1473 N N . VAL A 1 188 ? -17.073 0.757 21.746 1.00 94.38 188 VAL A N 1
ATOM 1474 C CA . VAL A 1 188 ? -16.729 0.886 23.168 1.00 94.38 188 VAL A CA 1
ATOM 1475 C C . VAL A 1 188 ? -17.746 1.774 23.887 1.00 94.38 188 VAL A C 1
ATOM 1477 O O . VAL A 1 188 ? -18.241 1.374 24.936 1.00 94.38 188 VAL A O 1
ATOM 1480 N N . GLU A 1 189 ? -18.147 2.903 23.297 1.00 92.50 189 GLU A N 1
ATOM 1481 C CA . GLU A 1 189 ? -19.214 3.756 23.848 1.00 92.50 189 GLU A CA 1
ATOM 1482 C C . GLU A 1 189 ? -20.556 3.018 23.973 1.00 92.50 189 GLU A C 1
ATOM 1484 O O . GLU A 1 189 ? -21.200 3.072 25.019 1.00 92.50 189 GLU A O 1
ATOM 1489 N N . ALA A 1 190 ? -20.959 2.264 22.944 1.00 93.81 190 ALA A N 1
ATOM 1490 C CA . ALA A 1 190 ? -22.176 1.454 23.003 1.00 93.81 190 ALA A CA 1
ATOM 1491 C C . ALA A 1 190 ? -22.104 0.382 24.108 1.00 93.81 190 ALA A C 1
ATOM 1493 O O . ALA A 1 190 ? -23.058 0.199 24.866 1.00 93.81 190 ALA A O 1
ATOM 1494 N N . ALA A 1 191 ? -20.950 -0.276 24.251 1.00 95.75 191 ALA A N 1
ATOM 1495 C CA . ALA A 1 191 ? -20.735 -1.278 25.290 1.00 95.75 191 ALA A CA 1
ATOM 1496 C C . ALA A 1 191 ? -20.811 -0.686 26.705 1.00 95.75 191 ALA A C 1
ATOM 1498 O O . ALA A 1 191 ? -21.399 -1.315 27.584 1.00 95.75 191 ALA A O 1
ATOM 1499 N N . LYS A 1 192 ? -20.277 0.523 26.937 1.00 95.12 192 LYS A N 1
ATOM 1500 C CA . LYS A 1 192 ? -20.406 1.210 28.236 1.00 95.12 192 LYS A CA 1
ATOM 1501 C C . LYS A 1 192 ? -21.857 1.414 28.633 1.00 95.12 192 LYS A C 1
ATOM 1503 O O . LYS A 1 192 ? -22.204 1.174 29.785 1.00 95.12 192 LYS A O 1
ATOM 1508 N N . ILE A 1 193 ? -22.693 1.857 27.695 1.00 93.56 193 ILE A N 1
ATOM 1509 C CA . ILE A 1 193 ? -24.116 2.094 27.953 1.00 93.56 193 ILE A CA 1
ATOM 1510 C C . ILE A 1 193 ? -24.778 0.789 28.417 1.00 93.56 193 ILE A C 1
ATOM 1512 O O . ILE A 1 193 ? -25.413 0.776 29.469 1.00 93.56 193 ILE A O 1
ATOM 1516 N N . GLU A 1 194 ? -24.549 -0.323 27.708 1.00 93.62 194 GLU A N 1
ATOM 1517 C CA . GLU A 1 194 ? -25.103 -1.636 28.086 1.00 93.62 194 GLU A CA 1
ATOM 1518 C C . GLU A 1 194 ? -24.575 -2.121 29.454 1.00 93.62 194 GLU A C 1
ATOM 1520 O O . GLU A 1 194 ? -25.314 -2.724 30.236 1.00 93.62 194 GLU A O 1
ATOM 1525 N N . ILE A 1 195 ? -23.310 -1.828 29.780 1.00 93.50 195 ILE A N 1
ATOM 1526 C CA . ILE A 1 195 ? -22.722 -2.125 31.095 1.00 93.50 195 ILE A CA 1
ATOM 1527 C C . ILE A 1 195 ? -23.429 -1.336 32.195 1.00 93.50 195 ILE A C 1
ATOM 1529 O O . ILE A 1 195 ? -23.856 -1.938 33.180 1.00 93.50 195 ILE A O 1
ATOM 1533 N N . TYR A 1 196 ? -23.589 -0.021 32.036 1.00 92.31 196 TYR A N 1
ATOM 1534 C CA . TYR A 1 196 ? -24.278 0.813 33.022 1.00 92.31 196 TYR A CA 1
ATOM 1535 C C . TYR A 1 196 ? -25.740 0.401 33.211 1.00 92.31 196 TYR A C 1
ATOM 1537 O O . TYR A 1 196 ? -26.219 0.356 34.344 1.00 92.31 196 TYR A O 1
ATOM 1545 N N . GLU A 1 197 ? -26.441 0.027 32.140 1.00 91.25 197 GLU A N 1
ATOM 1546 C CA . GLU A 1 197 ? -27.794 -0.530 32.245 1.00 91.25 197 GLU A CA 1
ATOM 1547 C C . GLU A 1 197 ? -27.815 -1.824 33.069 1.00 91.25 197 GLU A C 1
ATOM 1549 O O . GLU A 1 197 ? -28.653 -1.984 33.962 1.00 91.25 197 GLU A O 1
ATOM 1554 N N . LEU A 1 198 ? -26.868 -2.735 32.829 1.00 90.12 198 LEU A N 1
ATOM 1555 C CA . LEU A 1 198 ? -26.762 -3.977 33.593 1.00 90.12 198 LEU A CA 1
ATOM 1556 C C . LEU A 1 198 ? -26.439 -3.719 35.074 1.00 90.12 198 LEU A C 1
ATOM 1558 O O . LEU A 1 198 ? -27.029 -4.363 35.946 1.00 90.12 198 LEU A O 1
ATOM 1562 N N . LEU A 1 199 ? -25.545 -2.769 35.365 1.00 88.88 199 LEU A N 1
ATOM 1563 C CA . LEU A 1 199 ? -25.222 -2.345 36.732 1.00 88.88 199 LEU A CA 1
ATOM 1564 C C . LEU A 1 199 ? -26.465 -1.839 37.464 1.00 88.88 199 LEU A C 1
ATOM 1566 O O . LEU A 1 199 ? -26.736 -2.266 38.586 1.00 88.88 199 LEU A O 1
ATOM 1570 N N . LEU A 1 200 ? -27.258 -0.986 36.811 1.00 84.81 200 LEU A N 1
ATOM 1571 C CA . LEU A 1 200 ? -28.496 -0.455 37.381 1.00 84.81 200 LEU A CA 1
ATOM 1572 C C . LEU A 1 200 ? -29.515 -1.562 37.684 1.00 84.81 200 LEU A C 1
ATOM 1574 O O . LEU A 1 200 ? -30.169 -1.525 38.730 1.00 84.81 200 LEU A O 1
ATOM 1578 N N . VAL A 1 201 ? -29.632 -2.569 36.814 1.00 86.25 201 VAL A N 1
ATOM 1579 C CA . VAL A 1 201 ? -30.505 -3.733 37.049 1.00 86.25 201 VAL A CA 1
ATOM 1580 C C . VAL A 1 201 ? -30.059 -4.525 38.283 1.00 86.25 201 VAL A C 1
ATOM 1582 O O . VAL A 1 201 ? -30.903 -4.908 39.098 1.00 86.25 201 VAL A O 1
ATOM 1585 N N . ILE A 1 202 ? -28.752 -4.747 38.452 1.00 83.62 202 ILE A N 1
ATOM 1586 C CA . ILE A 1 202 ? -28.204 -5.482 39.605 1.00 83.62 202 ILE A CA 1
ATOM 1587 C C . ILE A 1 202 ? -28.394 -4.687 40.896 1.00 83.62 202 ILE A C 1
ATOM 1589 O O . ILE A 1 202 ? -28.893 -5.233 41.882 1.00 83.62 202 ILE A O 1
ATOM 1593 N N . LEU A 1 203 ? -28.068 -3.393 40.878 1.00 80.94 203 LEU A N 1
ATOM 1594 C CA . LEU A 1 203 ? -28.274 -2.498 42.015 1.00 80.94 203 LEU A CA 1
ATOM 1595 C C . LEU A 1 203 ? -29.733 -2.508 42.469 1.00 80.94 203 LEU A C 1
ATOM 1597 O O . LEU A 1 203 ? -30.003 -2.702 43.653 1.00 80.94 203 LEU A O 1
ATOM 1601 N N . ARG A 1 204 ? -30.685 -2.389 41.534 1.00 78.81 204 ARG A N 1
ATOM 1602 C CA . ARG A 1 204 ? -32.120 -2.446 41.846 1.00 78.81 204 ARG A CA 1
ATOM 1603 C C . ARG A 1 204 ? -32.517 -3.763 42.519 1.00 78.81 204 ARG A C 1
ATOM 1605 O O . ARG A 1 204 ? -33.317 -3.741 43.451 1.00 78.81 204 ARG A O 1
ATOM 1612 N N . GLY A 1 205 ? -31.963 -4.890 42.072 1.00 70.06 205 GLY A N 1
ATOM 1613 C CA . GLY A 1 205 ? -32.218 -6.203 42.670 1.00 70.06 205 GLY A CA 1
ATOM 1614 C C . GLY A 1 205 ? -31.727 -6.317 44.117 1.00 70.06 205 GLY A C 1
ATOM 1615 O O . GLY A 1 205 ? -32.417 -6.904 44.950 1.00 70.06 205 GLY A O 1
ATOM 1616 N N . SER A 1 206 ? -30.584 -5.706 44.438 1.00 64.44 206 SER A N 1
ATOM 1617 C CA . SER A 1 206 ? -29.984 -5.745 45.780 1.00 64.44 206 SER A CA 1
ATOM 1618 C C . SER A 1 206 ? -30.794 -4.990 46.846 1.00 64.44 206 SER A C 1
ATOM 1620 O O . SER A 1 206 ? -30.780 -5.376 48.016 1.00 64.44 206 SER A O 1
ATOM 1622 N N . PHE A 1 207 ? -31.554 -3.954 46.471 1.00 59.38 207 PHE A N 1
ATOM 1623 C CA . PHE A 1 207 ? -32.376 -3.181 47.417 1.00 59.38 207 PHE A CA 1
ATOM 1624 C C . PHE A 1 207 ? -33.713 -3.853 47.798 1.00 59.38 207 PHE A C 1
ATOM 1626 O O . PHE A 1 207 ? -34.371 -3.412 48.741 1.00 59.38 207 PHE A O 1
ATOM 1633 N N . CYS A 1 208 ? -34.122 -4.945 47.142 1.00 50.41 208 CYS A N 1
ATOM 1634 C CA . CYS A 1 208 ? -35.364 -5.656 47.462 1.00 50.41 208 CYS A CA 1
ATOM 1635 C C . CYS A 1 208 ? -35.145 -6.750 48.521 1.00 50.41 208 CYS A C 1
ATOM 1637 O O . CYS A 1 208 ? -34.955 -7.919 48.196 1.00 50.41 208 CYS A O 1
ATOM 1639 N N . HIS A 1 209 ? -35.221 -6.392 49.805 1.00 44.72 209 HIS A N 1
ATOM 1640 C CA . HIS A 1 209 ? -35.250 -7.374 50.895 1.00 44.72 209 HIS A CA 1
ATOM 1641 C C . HIS A 1 209 ? -36.692 -7.677 51.324 1.00 44.72 209 HIS A C 1
ATOM 1643 O O . HIS A 1 209 ? -37.355 -6.859 51.959 1.00 44.72 209 HIS A O 1
ATOM 1649 N N . THR A 1 210 ? -37.184 -8.878 51.011 1.00 46.31 210 THR A N 1
ATOM 1650 C CA . THR A 1 210 ? -38.459 -9.383 51.543 1.00 46.31 210 THR A CA 1
ATOM 1651 C C . THR A 1 210 ? -38.218 -10.010 52.914 1.00 46.31 210 THR A C 1
ATOM 1653 O O . THR A 1 210 ? -37.717 -11.130 53.019 1.00 46.31 210 THR A O 1
ATOM 1656 N N . THR A 1 211 ? -38.590 -9.315 53.986 1.00 46.84 211 THR A N 1
ATOM 1657 C CA . THR A 1 211 ? -38.554 -9.870 55.346 1.00 46.84 211 THR A CA 1
ATOM 1658 C C . THR A 1 211 ? -39.917 -10.457 55.720 1.00 46.84 211 THR A C 1
ATOM 1660 O O . THR A 1 211 ? -40.966 -9.846 55.520 1.00 46.84 211 THR A O 1
ATOM 1663 N N . LYS A 1 212 ? -39.928 -11.683 56.263 1.00 46.47 212 LYS A N 1
ATOM 1664 C CA . LYS A 1 212 ? -41.150 -12.302 56.801 1.00 46.47 212 LYS A CA 1
ATOM 1665 C C . LYS A 1 212 ? -41.395 -11.770 58.209 1.00 46.47 212 LYS A C 1
ATOM 1667 O O . LYS A 1 212 ? -40.730 -12.185 59.154 1.00 46.47 212 LYS A O 1
ATOM 1672 N N . ILE A 1 213 ? -42.350 -10.858 58.344 1.00 61.38 213 ILE A N 1
ATOM 1673 C CA . ILE A 1 213 ? -42.714 -10.251 59.627 1.00 61.38 213 ILE A CA 1
ATOM 1674 C C . ILE A 1 213 ? -43.861 -11.067 60.249 1.00 61.38 213 ILE A C 1
ATOM 1676 O O . ILE A 1 213 ? -44.866 -11.314 59.575 1.00 61.38 213 ILE A O 1
ATOM 1680 N N . PRO A 1 214 ? -43.763 -11.508 61.518 1.00 62.81 214 PRO A N 1
ATOM 1681 C CA . PRO A 1 214 ? -44.871 -12.178 62.192 1.00 62.81 214 PRO A CA 1
ATOM 1682 C C . PRO A 1 214 ? -46.109 -11.273 62.233 1.00 62.81 214 PRO A C 1
ATOM 1684 O O . PRO A 1 214 ? -45.992 -10.094 62.569 1.00 62.81 214 PRO A O 1
ATOM 1687 N N . LYS A 1 215 ? -47.304 -11.826 61.966 1.00 65.50 215 LYS A N 1
ATOM 1688 C CA . LYS A 1 215 ? -48.571 -11.064 61.847 1.00 65.50 215 LYS A CA 1
ATOM 1689 C C . LYS A 1 215 ? -48.828 -10.083 63.003 1.00 65.50 215 LYS A C 1
ATOM 1691 O O . LYS A 1 215 ? -49.408 -9.027 62.788 1.00 65.50 215 LYS A O 1
ATOM 1696 N N . ARG A 1 216 ? -48.346 -10.398 64.211 1.00 68.56 216 ARG A N 1
ATOM 1697 C CA . ARG A 1 216 ? -48.473 -9.566 65.420 1.00 68.56 216 ARG A CA 1
ATOM 1698 C C . ARG A 1 216 ? -47.794 -8.191 65.314 1.00 68.56 216 ARG A C 1
ATOM 1700 O O . ARG A 1 216 ? -48.244 -7.256 65.964 1.00 68.56 216 ARG A O 1
ATOM 1707 N N . TYR A 1 217 ? -46.737 -8.067 64.514 1.00 61.88 217 TYR A N 1
ATOM 1708 C CA . TYR A 1 217 ? -45.971 -6.824 64.369 1.00 61.88 217 TYR A CA 1
ATOM 1709 C C . TYR A 1 217 ? -46.341 -6.033 63.110 1.00 61.88 217 TYR A C 1
ATOM 1711 O O . TYR A 1 217 ? -46.009 -4.857 63.026 1.00 61.88 217 TYR A O 1
ATOM 1719 N N . VAL A 1 218 ? -47.074 -6.640 62.168 1.00 66.06 218 VAL A N 1
ATOM 1720 C CA . VAL A 1 218 ? -47.445 -6.030 60.880 1.00 66.06 218 VAL A CA 1
ATOM 1721 C C . VAL A 1 218 ? -48.338 -4.798 61.070 1.00 66.06 218 VAL A C 1
ATOM 1723 O O . VAL A 1 218 ? -48.028 -3.744 60.531 1.00 66.06 218 VAL A O 1
ATOM 1726 N N . GLY A 1 219 ? -49.390 -4.886 61.893 1.00 67.94 219 GLY A N 1
ATOM 1727 C CA . GLY A 1 219 ? -50.304 -3.760 62.148 1.00 67.94 219 GLY A CA 1
ATOM 1728 C C . GLY A 1 219 ? -49.622 -2.528 62.76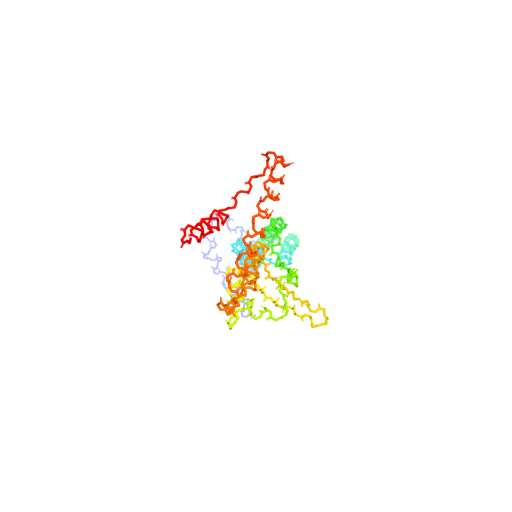9 1.00 67.94 219 GLY A C 1
ATOM 1729 O O . GLY A 1 219 ? -49.738 -1.437 62.212 1.00 67.94 219 GLY A O 1
ATOM 1730 N N . PRO A 1 220 ? -48.868 -2.675 63.878 1.00 69.31 220 PRO A N 1
ATOM 1731 C CA . PRO A 1 220 ? -48.114 -1.571 64.474 1.00 69.31 220 PRO A CA 1
ATOM 1732 C C . PRO A 1 220 ? -47.064 -0.970 63.533 1.00 69.31 220 PRO A C 1
ATOM 1734 O O . PRO A 1 220 ? -46.987 0.249 63.425 1.00 69.31 220 PRO A O 1
ATOM 1737 N N . LEU A 1 221 ? -46.307 -1.806 62.809 1.00 57.28 221 LEU A N 1
ATOM 1738 C CA . LEU A 1 221 ? -45.317 -1.342 61.831 1.00 57.28 221 LEU A CA 1
ATOM 1739 C C . LEU A 1 221 ? -45.968 -0.536 60.705 1.00 57.28 221 LEU A C 1
ATOM 1741 O O . LEU A 1 221 ? -45.474 0.541 60.388 1.00 57.28 221 LEU A O 1
ATOM 1745 N N . ILE A 1 222 ? -47.091 -1.007 60.153 1.00 64.88 222 ILE A N 1
ATOM 1746 C CA . ILE A 1 222 ? -47.857 -0.280 59.129 1.00 64.88 222 ILE A CA 1
ATOM 1747 C C . ILE A 1 222 ? -48.391 1.040 59.690 1.00 64.88 222 ILE A C 1
ATOM 1749 O O . ILE A 1 222 ? -48.285 2.062 59.020 1.00 64.88 222 ILE A O 1
ATOM 1753 N N . GLY A 1 223 ? -48.912 1.054 60.921 1.00 64.94 223 GLY A N 1
ATOM 1754 C CA . GLY A 1 223 ? -49.407 2.269 61.573 1.00 64.94 223 GLY A CA 1
ATOM 1755 C C . GLY A 1 223 ? -48.325 3.341 61.749 1.00 64.94 223 GLY A C 1
ATOM 1756 O O . GLY A 1 223 ? -48.552 4.506 61.418 1.00 64.94 223 GLY A O 1
ATOM 1757 N N . THR A 1 224 ? -47.126 2.951 62.194 1.00 61.84 224 THR A N 1
ATOM 1758 C CA . THR A 1 224 ? -45.969 3.859 62.296 1.00 61.84 224 THR A CA 1
ATOM 1759 C C . THR A 1 224 ? -45.474 4.294 60.914 1.00 61.84 224 THR A C 1
ATOM 1761 O O . THR A 1 224 ? -45.145 5.462 60.716 1.00 61.84 224 THR A O 1
ATOM 1764 N N . PHE A 1 225 ? -45.489 3.395 59.925 1.00 57.62 225 PHE A N 1
ATOM 1765 C CA . PHE A 1 225 ? -45.127 3.723 58.543 1.00 57.62 225 PHE A CA 1
ATOM 1766 C C . PHE A 1 225 ? -46.105 4.729 57.923 1.00 57.62 225 PHE A C 1
ATOM 1768 O O . PHE A 1 225 ? -45.678 5.669 57.258 1.00 57.62 225 PHE A O 1
ATOM 1775 N N . ARG A 1 226 ? -47.407 4.607 58.213 1.00 62.09 226 ARG A N 1
ATOM 1776 C CA . ARG A 1 226 ? -48.453 5.552 57.789 1.00 62.09 226 ARG A CA 1
ATOM 1777 C C . ARG A 1 226 ? -48.183 6.960 58.327 1.00 62.09 226 ARG A C 1
ATOM 1779 O O . ARG A 1 226 ? -48.316 7.930 57.588 1.00 62.09 226 ARG A O 1
ATOM 1786 N N . GLN A 1 227 ? -47.737 7.070 59.581 1.00 64.81 227 GLN A N 1
ATOM 1787 C CA . GLN A 1 227 ? -47.346 8.347 60.192 1.00 64.81 227 GLN A CA 1
ATOM 1788 C C . GLN A 1 227 ? -46.085 8.939 59.549 1.00 64.81 227 GLN A C 1
ATOM 1790 O O . GLN A 1 227 ? -46.041 10.140 59.290 1.00 64.81 227 GLN A O 1
ATOM 1795 N N . ILE A 1 228 ? -45.085 8.108 59.238 1.00 59.31 228 ILE A N 1
ATOM 1796 C CA . ILE A 1 228 ? -43.852 8.543 58.561 1.00 59.31 228 ILE A CA 1
ATOM 1797 C C . ILE A 1 228 ? -44.150 9.007 57.129 1.00 59.31 228 ILE A C 1
ATOM 1799 O O . ILE A 1 228 ? -43.671 10.063 56.716 1.00 59.31 228 ILE A O 1
ATOM 1803 N N . VAL A 1 229 ? -44.975 8.273 56.379 1.00 62.47 229 VAL A N 1
ATOM 1804 C CA . VAL A 1 229 ? -45.395 8.651 55.019 1.00 62.47 229 VAL A CA 1
ATOM 1805 C C . VAL A 1 229 ? -46.219 9.939 55.042 1.00 62.47 229 VAL A C 1
ATOM 1807 O O . VAL A 1 229 ? -45.966 10.829 54.232 1.00 62.47 229 VAL A O 1
ATOM 1810 N N . ALA A 1 230 ? -47.134 10.096 56.005 1.00 62.88 230 ALA A N 1
ATOM 1811 C CA . ALA A 1 230 ? -47.885 11.338 56.191 1.00 62.88 230 ALA A CA 1
ATOM 1812 C C . ALA A 1 230 ? -46.957 12.525 56.503 1.00 62.88 230 ALA A C 1
ATOM 1814 O O . ALA A 1 230 ? -47.067 13.569 55.864 1.00 62.88 230 ALA A O 1
ATOM 1815 N N . ALA A 1 231 ? -45.989 12.354 57.408 1.00 54.09 231 ALA A N 1
ATOM 1816 C CA . ALA A 1 231 ? -45.003 13.386 57.727 1.00 54.09 231 ALA A CA 1
ATOM 1817 C C . ALA A 1 231 ? -44.119 13.740 56.517 1.00 54.09 231 ALA A C 1
ATOM 1819 O O . ALA A 1 231 ? -43.840 14.912 56.267 1.00 54.09 231 ALA A O 1
ATOM 1820 N N . THR A 1 232 ? -43.723 12.743 55.724 1.00 53.19 232 THR A N 1
ATOM 1821 C CA . THR A 1 232 ? -42.898 12.938 54.521 1.00 53.19 232 THR A CA 1
ATOM 1822 C C . THR A 1 232 ? -43.681 13.649 53.415 1.00 53.19 232 THR A C 1
ATOM 1824 O O . THR A 1 232 ? -43.133 14.527 52.752 1.00 53.19 232 THR A O 1
ATOM 1827 N N . ASN A 1 233 ? -44.971 13.338 53.248 1.00 58.06 233 ASN A N 1
ATOM 1828 C CA . ASN A 1 233 ? -45.855 14.056 52.329 1.00 58.06 233 ASN A CA 1
ATOM 1829 C C . ASN A 1 233 ? -46.088 15.506 52.779 1.00 58.06 233 ASN A C 1
ATOM 1831 O O . ASN A 1 233 ? -46.004 16.399 51.944 1.00 58.06 233 ASN A O 1
ATOM 1835 N N . MET A 1 234 ? -46.255 15.767 54.082 1.00 60.66 234 MET A N 1
ATOM 1836 C CA . MET A 1 234 ? -46.340 17.140 54.604 1.00 60.66 234 MET A CA 1
ATOM 1837 C C . MET A 1 234 ? -45.045 17.932 54.370 1.00 60.66 234 MET A C 1
ATOM 1839 O O . MET A 1 234 ? -45.093 19.109 54.016 1.00 60.66 234 MET A O 1
ATOM 1843 N N . ILE A 1 235 ? -43.874 17.304 54.536 1.00 55.03 235 ILE A N 1
ATOM 1844 C CA . ILE A 1 235 ? -42.574 17.930 54.239 1.00 55.03 235 ILE A CA 1
ATOM 1845 C C . ILE A 1 235 ? -42.434 18.191 52.735 1.00 55.03 235 ILE A C 1
ATOM 1847 O O . ILE A 1 235 ? -41.986 19.265 52.345 1.00 55.03 235 ILE A O 1
ATOM 1851 N N . LYS A 1 236 ? -42.843 17.241 51.891 1.00 53.62 236 LYS A N 1
ATOM 1852 C CA . LYS A 1 236 ? -42.836 17.370 50.431 1.00 53.62 236 LYS A CA 1
ATOM 1853 C C . LYS A 1 236 ? -43.745 18.505 49.954 1.00 53.62 236 LYS A C 1
ATOM 1855 O O . LYS A 1 236 ? -43.275 19.337 49.194 1.00 53.62 236 LYS A O 1
ATOM 1860 N N . GLU A 1 237 ? -44.972 18.616 50.461 1.00 59.19 237 GLU A N 1
ATOM 1861 C CA . GLU A 1 237 ? -45.865 19.751 50.168 1.00 59.19 237 GLU A CA 1
ATOM 1862 C C . GLU A 1 237 ? -45.248 21.089 50.600 1.00 59.19 237 GLU A C 1
ATOM 1864 O O . GLU A 1 237 ? -45.307 22.081 49.871 1.00 59.19 237 GLU A O 1
ATOM 1869 N N . ARG A 1 238 ? -44.576 21.114 51.760 1.00 51.47 238 ARG A N 1
ATOM 1870 C CA . ARG A 1 238 ? -43.844 22.296 52.235 1.00 51.47 238 ARG A CA 1
ATOM 1871 C C . ARG A 1 238 ? -42.665 22.647 51.320 1.00 51.47 238 ARG A C 1
ATOM 1873 O O . ARG A 1 238 ? -42.430 23.822 51.069 1.00 51.47 238 ARG A O 1
ATOM 1880 N N . VAL A 1 239 ? -41.936 21.658 50.810 1.00 50.75 239 VAL A N 1
ATOM 1881 C CA . VAL A 1 239 ? -40.787 21.847 49.906 1.00 50.75 239 VAL A CA 1
ATOM 1882 C C . VAL A 1 239 ? -41.233 22.248 48.497 1.00 50.75 239 VAL A C 1
ATOM 1884 O O . VAL A 1 239 ? -40.598 23.112 47.890 1.00 50.75 239 VAL A O 1
ATOM 1887 N N . ASP A 1 240 ? -42.337 21.688 48.006 1.00 53.28 240 ASP A N 1
ATOM 1888 C CA . ASP A 1 240 ? -42.939 22.026 46.713 1.00 53.28 240 ASP A CA 1
ATOM 1889 C C . ASP A 1 240 ? -43.509 23.460 46.733 1.00 53.28 240 ASP A C 1
ATOM 1891 O O . ASP A 1 240 ? -43.391 24.177 45.744 1.00 53.28 240 ASP A O 1
ATOM 1895 N N . SER A 1 241 ? -43.992 23.949 47.888 1.00 57.16 241 SER A N 1
ATOM 1896 C CA . SER A 1 241 ? -44.383 25.363 48.066 1.00 57.16 241 SER A CA 1
ATOM 1897 C C . SER A 1 241 ? -43.213 26.363 48.037 1.00 57.16 241 SER A C 1
ATOM 1899 O O . SER A 1 241 ? -43.431 27.562 47.871 1.00 57.16 241 SER A O 1
ATOM 1901 N N . VAL A 1 242 ? -41.972 25.886 48.196 1.00 56.09 242 VAL A N 1
ATOM 1902 C CA . VAL A 1 242 ? -40.754 26.712 48.285 1.00 56.09 242 VAL A CA 1
ATOM 1903 C C . VAL A 1 242 ? -39.947 26.701 46.974 1.00 56.09 242 VAL A C 1
ATOM 1905 O O . VAL A 1 242 ? -39.031 27.510 46.817 1.00 56.09 242 VAL A O 1
ATOM 1908 N N . ARG A 1 243 ? -40.257 25.827 46.000 1.00 45.72 243 ARG A N 1
ATOM 1909 C CA . ARG A 1 243 ? -39.420 25.634 44.800 1.00 45.72 243 ARG A CA 1
ATOM 1910 C C . ARG A 1 243 ? -40.023 26.221 43.510 1.00 45.72 243 ARG A C 1
ATOM 1912 O O . ARG A 1 243 ? -41.209 26.121 43.236 1.00 45.72 243 ARG A O 1
ATOM 1919 N N . TYR A 1 244 ? -39.128 26.824 42.722 1.00 42.94 244 TYR A N 1
ATOM 1920 C CA . TYR A 1 244 ? -39.329 27.574 41.477 1.00 42.94 244 TYR A CA 1
ATOM 1921 C C . TYR A 1 244 ? -39.943 26.768 40.305 1.00 42.94 244 TYR A C 1
ATOM 1923 O O . TYR A 1 244 ? -39.666 25.575 40.174 1.00 42.94 244 TYR A O 1
ATOM 1931 N N . PRO A 1 245 ? -40.680 27.430 39.386 1.00 42.97 245 PRO A N 1
ATOM 1932 C CA . PRO A 1 245 ? -41.636 26.820 38.444 1.00 42.97 245 PRO A CA 1
ATOM 1933 C C . PRO A 1 245 ? -41.083 25.953 37.286 1.00 42.97 245 PRO A C 1
ATOM 1935 O O . PRO A 1 245 ? -41.846 25.624 36.387 1.00 42.97 245 PRO A O 1
ATOM 1938 N N . ASN A 1 246 ? -39.808 25.538 37.273 1.00 42.56 246 ASN A N 1
ATOM 1939 C CA . ASN A 1 246 ? -39.183 24.918 36.086 1.00 42.56 246 ASN A CA 1
ATOM 1940 C C . ASN A 1 246 ? -38.444 23.588 36.361 1.00 42.56 246 ASN A C 1
ATOM 1942 O O . ASN A 1 246 ? -37.274 23.442 36.012 1.00 42.56 246 ASN A O 1
ATOM 1946 N N . SER A 1 247 ? -39.108 22.592 36.956 1.00 43.47 247 SER A N 1
ATOM 1947 C CA . SER A 1 247 ? -38.603 21.206 36.988 1.00 43.47 247 SER A CA 1
ATOM 1948 C C . SER A 1 247 ? -39.434 20.320 36.056 1.00 43.47 247 SER A C 1
ATOM 1950 O O . SER A 1 247 ? -40.563 19.972 36.378 1.00 43.47 247 SER A O 1
ATOM 1952 N N . VAL A 1 248 ? -38.855 19.949 34.909 1.00 41.91 248 VAL A N 1
ATOM 1953 C CA . VAL A 1 248 ? -39.500 19.256 33.767 1.00 41.91 248 VAL A CA 1
ATOM 1954 C C . VAL A 1 248 ? -39.502 17.718 33.900 1.00 41.91 248 VAL A C 1
ATOM 1956 O O . VAL A 1 248 ? -39.875 17.009 32.974 1.00 41.91 248 VAL A O 1
ATOM 1959 N N . TYR A 1 249 ? -39.104 17.158 35.046 1.00 39.38 249 TYR A N 1
ATOM 1960 C CA . TYR A 1 249 ? -39.085 15.703 35.239 1.00 39.38 249 TYR A CA 1
ATOM 1961 C C . TYR A 1 249 ? -40.245 15.232 36.115 1.00 39.38 249 TYR A C 1
ATOM 1963 O O . TYR A 1 249 ? -40.155 15.230 37.344 1.00 39.38 249 TYR A O 1
ATOM 1971 N N . GLU A 1 250 ? -41.324 14.789 35.473 1.00 45.34 250 GLU A N 1
ATOM 1972 C CA . GLU A 1 250 ? -42.415 14.083 36.138 1.00 45.34 250 GLU A CA 1
ATOM 1973 C C . GLU A 1 250 ? -42.291 12.579 35.860 1.00 45.34 250 GLU A C 1
ATOM 1975 O O . GLU A 1 250 ? -42.383 12.111 34.727 1.00 45.34 250 GLU A O 1
ATOM 1980 N N . ARG A 1 251 ? -41.971 11.834 36.922 1.00 47.09 251 ARG A N 1
ATOM 1981 C CA . ARG A 1 251 ? -41.696 10.393 36.910 1.00 47.09 251 ARG A CA 1
ATOM 1982 C C . ARG A 1 251 ? -42.991 9.579 36.718 1.00 47.09 251 ARG A C 1
ATOM 1984 O O . ARG A 1 251 ? -43.883 9.713 37.560 1.00 47.09 251 ARG A O 1
ATOM 1991 N N . PRO A 1 252 ? -43.103 8.716 35.689 1.00 42.03 252 PRO A N 1
ATOM 1992 C CA . PRO A 1 252 ? -44.294 7.888 35.449 1.00 42.03 252 PRO A CA 1
ATOM 1993 C C . PRO A 1 252 ? -44.586 6.894 36.588 1.00 42.03 252 PRO A C 1
ATOM 1995 O O . PRO A 1 252 ? -45.740 6.666 36.940 1.00 42.03 252 PRO A O 1
ATOM 1998 N N . ASP A 1 253 ? -43.535 6.383 37.229 1.00 50.78 253 ASP A N 1
ATOM 1999 C CA . ASP A 1 253 ? -43.540 5.409 38.332 1.00 50.78 253 ASP A CA 1
ATOM 2000 C C . ASP A 1 253 ? -44.058 5.982 39.663 1.00 50.78 253 ASP A C 1
ATOM 2002 O O . ASP A 1 253 ? -44.433 5.241 40.573 1.00 50.78 253 ASP A O 1
ATOM 2006 N N . ARG A 1 254 ? -44.136 7.315 39.783 1.00 47.22 254 ARG A N 1
ATOM 2007 C CA . ARG A 1 254 ? -44.714 7.967 40.965 1.00 47.22 254 ARG A CA 1
ATOM 2008 C C . ARG A 1 254 ? -46.228 7.779 41.021 1.00 47.22 254 ARG A C 1
ATOM 2010 O O . ARG A 1 254 ? -46.770 7.640 42.112 1.00 47.22 254 ARG A O 1
ATOM 2017 N N . ARG A 1 255 ? -46.903 7.800 39.865 1.00 45.56 255 ARG A N 1
ATOM 2018 C CA . ARG A 1 255 ? -48.358 7.599 39.786 1.00 45.56 255 ARG A CA 1
ATOM 2019 C C . ARG A 1 255 ? -48.719 6.166 40.137 1.00 45.56 255 ARG A C 1
ATOM 2021 O O . ARG A 1 255 ? -49.579 5.975 40.976 1.00 45.56 255 ARG A O 1
ATOM 2028 N N . GLU A 1 256 ? -47.963 5.208 39.614 1.00 47.09 256 GLU A N 1
ATOM 2029 C CA . GLU A 1 256 ? -48.158 3.780 39.873 1.00 47.09 256 GLU A CA 1
ATOM 2030 C C . GLU A 1 256 ? -47.977 3.442 41.366 1.00 47.09 256 GLU A C 1
ATOM 2032 O O . GLU A 1 256 ? -48.805 2.766 41.969 1.00 47.09 256 GLU A O 1
ATOM 2037 N N . PHE A 1 257 ? -46.951 4.005 42.017 1.00 44.09 257 PHE A N 1
ATOM 2038 C CA . PHE A 1 257 ? -46.767 3.850 43.463 1.00 44.09 257 PHE A CA 1
ATOM 2039 C C . PHE A 1 257 ? -47.872 4.535 44.284 1.00 44.09 257 PHE A C 1
ATOM 2041 O O . PHE A 1 257 ? -48.285 4.001 45.310 1.00 44.09 257 PHE A O 1
ATOM 2048 N N . HIS A 1 258 ? -48.354 5.707 43.854 1.00 46.34 258 HIS A N 1
ATOM 2049 C CA . HIS A 1 258 ? -49.451 6.421 44.517 1.00 46.34 258 HIS A CA 1
ATOM 2050 C C . HIS A 1 258 ? -50.813 5.735 44.325 1.00 46.34 258 HIS A C 1
ATOM 2052 O O . HIS A 1 258 ? -51.610 5.733 45.259 1.00 46.34 258 HIS A O 1
ATOM 2058 N N . GLU A 1 259 ? -51.064 5.129 43.165 1.00 51.19 259 GLU A N 1
ATOM 2059 C CA . GLU A 1 259 ? -52.273 4.353 42.873 1.00 51.19 259 GLU A CA 1
ATOM 2060 C C . GLU A 1 259 ? -52.323 3.090 43.731 1.00 51.19 259 GLU A C 1
ATOM 2062 O O . GLU A 1 259 ? -53.302 2.898 44.443 1.00 51.19 259 GLU A O 1
ATOM 2067 N N . VAL A 1 260 ? -51.230 2.322 43.795 1.00 51.25 260 VAL A N 1
ATOM 2068 C CA . VAL A 1 260 ? -51.136 1.127 44.655 1.00 51.25 260 VAL A CA 1
ATOM 2069 C C . VAL A 1 260 ? -51.279 1.482 46.140 1.00 51.25 260 VAL A C 1
ATOM 2071 O O . VAL A 1 260 ? -51.866 0.730 46.913 1.00 51.25 260 VAL A O 1
ATOM 2074 N N . LEU A 1 261 ? -50.767 2.640 46.568 1.00 47.12 261 LEU A N 1
ATOM 2075 C CA . LEU A 1 261 ? -50.932 3.103 47.949 1.00 47.12 261 LEU A CA 1
ATOM 2076 C C . LEU A 1 261 ? -52.373 3.496 48.273 1.00 47.12 261 LEU A C 1
ATOM 2078 O O . LEU A 1 261 ? -52.823 3.217 49.380 1.00 47.12 261 LEU A O 1
ATOM 2082 N N . ASN A 1 262 ? -53.075 4.137 47.339 1.00 50.44 262 ASN A N 1
ATOM 2083 C CA . ASN A 1 262 ? -54.474 4.515 47.526 1.00 50.44 262 ASN A CA 1
ATOM 2084 C C . ASN A 1 262 ? -55.391 3.285 47.488 1.00 50.44 262 ASN A C 1
ATOM 2086 O O . ASN A 1 262 ? -56.272 3.173 48.331 1.00 50.44 262 ASN A O 1
ATOM 2090 N N . GLU A 1 263 ? -55.111 2.316 46.615 1.00 47.12 263 GLU A N 1
ATOM 2091 C CA . GLU A 1 263 ? -55.844 1.046 46.533 1.00 47.12 263 GLU A CA 1
ATOM 2092 C C . GLU A 1 263 ? -55.746 0.254 47.852 1.00 47.12 263 GLU A C 1
ATOM 2094 O O . GLU A 1 263 ? -56.739 -0.238 48.376 1.00 47.12 263 GLU A O 1
ATOM 2099 N N . VAL A 1 264 ? -54.563 0.235 48.478 1.00 48.69 264 VAL A N 1
ATOM 2100 C CA . VAL A 1 264 ? -54.343 -0.400 49.793 1.00 48.69 264 VAL A CA 1
ATOM 2101 C C . VAL A 1 264 ? -54.956 0.400 50.956 1.00 48.69 264 VAL A C 1
ATOM 2103 O O . VAL A 1 264 ? -55.198 -0.160 52.027 1.00 48.69 264 VAL A O 1
ATOM 2106 N N . ILE A 1 265 ? -55.179 1.707 50.784 1.00 49.62 265 ILE A N 1
ATOM 2107 C CA . ILE A 1 265 ? -55.829 2.568 51.785 1.00 49.62 265 ILE A CA 1
ATOM 2108 C C . ILE A 1 265 ? -57.356 2.438 51.734 1.00 49.62 265 ILE A C 1
ATOM 2110 O O . ILE A 1 265 ? -57.967 2.541 52.795 1.00 49.62 265 ILE A O 1
ATOM 2114 N N . ASP A 1 266 ? -57.939 2.208 50.556 1.00 46.72 266 ASP A N 1
ATOM 2115 C CA . ASP A 1 266 ? -59.393 2.115 50.361 1.00 46.72 266 ASP A CA 1
ATOM 2116 C C . ASP A 1 266 ? -59.965 0.710 50.659 1.00 46.72 266 ASP A C 1
ATOM 2118 O O . ASP A 1 266 ? -61.160 0.579 50.921 1.00 46.72 266 ASP A O 1
ATOM 2122 N N . ASP A 1 267 ? -59.123 -0.331 50.693 1.00 42.41 267 ASP A N 1
ATOM 2123 C CA . ASP A 1 267 ? -59.505 -1.724 51.003 1.00 42.41 267 ASP A CA 1
ATOM 2124 C C . ASP A 1 267 ? -59.589 -2.061 52.521 1.00 42.41 267 ASP A C 1
ATOM 2126 O O . ASP A 1 267 ? -59.794 -3.226 52.889 1.00 42.41 267 ASP A O 1
ATOM 2130 N N . TYR A 1 268 ? -59.457 -1.071 53.420 1.00 43.69 268 TYR A N 1
ATOM 2131 C CA . TYR A 1 268 ? -59.551 -1.223 54.890 1.00 43.69 268 TYR A CA 1
ATOM 2132 C C . TYR A 1 268 ? -60.294 -0.075 55.580 1.00 43.69 268 TYR A C 1
ATOM 2134 O O . TYR A 1 268 ? -61.024 -0.370 56.557 1.00 43.69 268 TYR A O 1
#